Protein AF-A0A350C4Y6-F1 (afdb_monomer)

Mean predicted aligned error: 6.39 Å

Sequence (203 aa):
GIPTIWAKMELFTVNSMGMGVHSGLIPTILILAALSFGAFYLARRMGSHLLHILSFSAVLIMIAFSTIGVVVIRANADTPVNMNVPSDAMRLLPYLNREQYGERALVKGPHFDARPIKVNKSPRYGLVGDKYEVVDEKYEYEYASKDQITFPRIGHTESSRPTLHRRWKKYLTGNDKGKPTSGMYNMKYMFSYQFNWMYWRYF

Structure (mmCIF, N/CA/C/O backbone):
data_AF-A0A350C4Y6-F1
#
_entry.id   AF-A0A350C4Y6-F1
#
loop_
_atom_site.group_PDB
_atom_site.id
_atom_site.type_symbol
_atom_site.label_atom_id
_atom_site.label_alt_id
_atom_site.label_comp_id
_atom_site.label_asym_id
_atom_site.label_entity_id
_atom_site.label_seq_id
_atom_site.pdbx_PDB_ins_code
_atom_site.Cartn_x
_atom_site.Cartn_y
_atom_site.Cartn_z
_atom_site.occupancy
_atom_site.B_iso_or_equiv
_atom_site.auth_seq_id
_atom_site.auth_comp_id
_atom_site.auth_asym_id
_atom_site.auth_atom_id
_atom_site.pdbx_PDB_model_num
ATOM 1 N N . GLY A 1 1 ? -2.808 -2.889 9.775 1.00 85.50 1 GLY A N 1
ATOM 2 C CA . GLY A 1 1 ? -3.871 -1.869 9.915 1.00 85.50 1 GLY A CA 1
ATOM 3 C C . GLY A 1 1 ? -5.232 -2.536 9.987 1.00 85.50 1 GLY A C 1
ATOM 4 O O . GLY A 1 1 ? -5.281 -3.761 9.968 1.00 85.50 1 GLY A O 1
ATOM 5 N N . ILE A 1 2 ? -6.321 -1.761 10.029 1.00 90.88 2 ILE A N 1
ATOM 6 C CA . ILE A 1 2 ? -7.701 -2.289 10.076 1.00 90.88 2 ILE A CA 1
ATOM 7 C C . ILE A 1 2 ? -7.990 -3.279 8.925 1.00 90.88 2 ILE A C 1
ATOM 9 O O . ILE A 1 2 ? -8.423 -4.390 9.227 1.00 90.88 2 ILE A O 1
ATOM 13 N N . PRO A 1 3 ? -7.642 -2.992 7.648 1.00 91.56 3 PRO A N 1
ATOM 14 C CA . PRO A 1 3 ? -7.879 -3.943 6.554 1.00 91.56 3 PRO A CA 1
ATOM 15 C C . PRO A 1 3 ? -7.103 -5.261 6.700 1.00 91.56 3 PRO A C 1
ATOM 17 O O . PRO A 1 3 ? -7.556 -6.304 6.251 1.00 91.56 3 PRO A O 1
ATOM 20 N N . THR A 1 4 ? -5.948 -5.242 7.373 1.00 92.88 4 THR A N 1
ATOM 21 C CA . THR A 1 4 ? -5.159 -6.452 7.661 1.00 92.88 4 THR A CA 1
ATOM 22 C C . THR A 1 4 ? -5.808 -7.331 8.716 1.00 92.88 4 THR A C 1
ATOM 24 O O . THR A 1 4 ? -5.763 -8.552 8.599 1.00 92.88 4 THR A O 1
ATOM 27 N N . ILE A 1 5 ? -6.386 -6.722 9.754 1.00 94.44 5 ILE A N 1
ATOM 28 C CA . ILE A 1 5 ? -7.139 -7.464 10.769 1.00 94.44 5 ILE A CA 1
ATOM 29 C C . ILE A 1 5 ? -8.360 -8.086 10.100 1.00 94.44 5 ILE A C 1
ATOM 31 O O . ILE A 1 5 ? -8.570 -9.286 10.246 1.00 94.44 5 ILE A O 1
ATOM 35 N N . TRP A 1 6 ? -9.073 -7.302 9.286 1.00 94.81 6 TRP A N 1
ATOM 36 C CA . TRP A 1 6 ? -10.210 -7.802 8.531 1.00 94.81 6 TRP A CA 1
ATOM 37 C C . TRP A 1 6 ? -9.843 -8.977 7.629 1.00 94.81 6 TRP A C 1
ATOM 39 O O . TRP A 1 6 ? -10.447 -10.028 7.782 1.00 94.81 6 TRP A O 1
ATOM 49 N N . ALA A 1 7 ? -8.811 -8.874 6.789 1.00 94.25 7 ALA A N 1
ATOM 50 C CA . ALA A 1 7 ? -8.385 -9.987 5.938 1.00 94.25 7 ALA A CA 1
ATOM 51 C C . ALA A 1 7 ? -8.083 -11.265 6.747 1.00 94.25 7 ALA A C 1
ATOM 53 O O . ALA A 1 7 ? -8.533 -12.350 6.394 1.00 94.25 7 ALA A O 1
ATOM 54 N N . LYS A 1 8 ? -7.383 -11.157 7.883 1.00 95.31 8 LYS A N 1
ATOM 55 C CA . LYS A 1 8 ? -7.102 -12.326 8.734 1.00 95.31 8 LYS A CA 1
ATOM 56 C C . LYS A 1 8 ? -8.372 -12.943 9.325 1.00 95.31 8 LYS A C 1
ATOM 58 O O . LYS A 1 8 ? -8.497 -14.164 9.349 1.00 95.31 8 LYS A O 1
ATOM 63 N N . MET A 1 9 ? -9.291 -12.113 9.813 1.00 96.62 9 MET A N 1
ATOM 64 C CA . MET A 1 9 ? -10.560 -12.578 10.378 1.00 96.62 9 MET A CA 1
ATOM 65 C C . MET A 1 9 ? -11.491 -13.149 9.306 1.00 96.62 9 MET A C 1
ATOM 67 O O . MET A 1 9 ? -12.193 -14.124 9.555 1.00 96.62 9 MET A O 1
ATOM 71 N N . GLU A 1 10 ? -11.468 -12.577 8.108 1.00 96.12 10 GLU A N 1
ATOM 72 C CA . GLU A 1 10 ? -12.183 -13.062 6.933 1.00 96.12 10 GLU A CA 1
ATOM 73 C C . GLU A 1 10 ? -11.728 -14.479 6.579 1.00 96.12 10 GLU A C 1
ATOM 75 O O . GLU A 1 10 ? -12.546 -15.392 6.561 1.00 96.12 10 GLU A O 1
ATOM 80 N N . LEU A 1 11 ? -10.415 -14.697 6.434 1.00 95.06 11 LEU A N 1
ATOM 81 C CA . LEU A 1 11 ? -9.868 -16.025 6.146 1.00 95.06 11 LEU A CA 1
ATOM 82 C C . LEU A 1 11 ? -10.253 -17.046 7.222 1.00 95.06 11 LEU A C 1
ATOM 84 O O . LEU A 1 11 ? -10.637 -18.164 6.906 1.00 95.06 11 LEU A O 1
ATOM 88 N N . PHE A 1 12 ? -10.168 -16.659 8.495 1.00 95.94 12 PHE A N 1
ATOM 89 C CA . PHE A 1 12 ? -10.528 -17.531 9.609 1.00 95.94 12 PHE A CA 1
ATOM 90 C C . PHE A 1 12 ? -12.024 -17.885 9.616 1.00 95.94 12 PHE A C 1
ATOM 92 O O . PHE A 1 12 ? -12.387 -19.053 9.734 1.00 95.94 12 PHE A O 1
ATOM 99 N N . THR A 1 13 ? -12.905 -16.895 9.477 1.00 96.88 13 THR A N 1
ATOM 100 C CA . THR A 1 13 ? -14.360 -17.114 9.527 1.00 96.88 13 THR A CA 1
ATOM 101 C C . THR A 1 13 ? -14.869 -17.912 8.329 1.00 96.88 13 THR A C 1
ATOM 103 O O . THR A 1 13 ? -15.624 -18.865 8.511 1.00 96.88 13 THR A O 1
ATOM 106 N N . VAL A 1 14 ? -14.404 -17.590 7.124 1.00 96.00 14 VAL A N 1
ATOM 107 C CA . VAL A 1 14 ? -14.864 -18.247 5.898 1.00 96.00 14 VAL A CA 1
ATOM 108 C C . VAL A 1 14 ? -14.225 -19.625 5.736 1.00 96.00 14 VAL A C 1
ATOM 110 O O . VAL A 1 14 ? -14.930 -20.622 5.595 1.00 96.00 14 VAL A O 1
ATOM 113 N N . ASN A 1 15 ? -12.896 -19.734 5.825 1.00 95.19 15 ASN A N 1
ATOM 114 C CA . ASN A 1 15 ? -12.231 -21.006 5.539 1.00 95.19 15 ASN A CA 1
ATOM 115 C C . ASN A 1 15 ? -12.248 -21.974 6.725 1.00 95.19 15 ASN A C 1
ATOM 117 O O . ASN A 1 15 ? -12.404 -23.175 6.505 1.00 95.19 15 ASN A O 1
ATOM 121 N N . SER A 1 16 ? -12.072 -21.487 7.960 1.00 94.62 16 SER A N 1
ATOM 122 C CA . SER A 1 16 ? -11.997 -22.366 9.137 1.00 94.62 16 SER A CA 1
ATOM 123 C C . SER A 1 16 ? -13.363 -22.636 9.764 1.00 94.62 16 SER A C 1
ATOM 125 O O . SER A 1 16 ? -13.598 -23.752 10.215 1.00 94.62 16 SER A O 1
ATOM 127 N N . MET A 1 17 ? -14.260 -21.643 9.804 1.00 94.62 17 MET A N 1
ATOM 128 C CA . MET A 1 17 ? -15.601 -21.801 10.395 1.00 94.62 17 MET A CA 1
ATOM 129 C C . MET A 1 17 ? -16.708 -22.054 9.361 1.00 94.62 17 MET A C 1
ATOM 131 O O . MET A 1 17 ? -17.828 -22.368 9.754 1.00 94.62 17 MET A O 1
ATOM 135 N N . GLY A 1 18 ? -16.419 -21.948 8.058 1.00 92.69 18 GLY A N 1
ATOM 136 C CA . GLY A 1 18 ? -17.395 -22.202 6.993 1.00 92.69 18 GLY A CA 1
ATOM 137 C C . GLY A 1 18 ? -18.499 -21.147 6.892 1.00 92.69 18 GLY A C 1
ATOM 138 O O . GLY A 1 18 ? -19.580 -21.443 6.388 1.00 92.69 18 GLY A O 1
ATOM 139 N N . MET A 1 19 ? -18.264 -19.941 7.415 1.00 95.00 19 MET A N 1
ATOM 140 C CA . MET A 1 19 ? -19.217 -18.835 7.330 1.00 95.00 19 MET A CA 1
ATOM 141 C C . MET A 1 19 ? -19.228 -18.218 5.922 1.00 95.00 19 MET A C 1
ATOM 143 O O . MET A 1 19 ? -18.296 -18.402 5.144 1.00 95.00 19 MET A O 1
ATOM 147 N N . GLY A 1 20 ? -20.288 -17.474 5.597 1.00 93.94 20 GLY A N 1
ATOM 148 C CA . GLY A 1 20 ? -20.394 -16.772 4.316 1.00 93.94 20 GLY A CA 1
ATOM 149 C C . GLY A 1 20 ? -19.397 -15.618 4.175 1.00 93.94 20 GLY A C 1
ATOM 150 O O . GLY A 1 20 ? -18.919 -15.065 5.163 1.00 93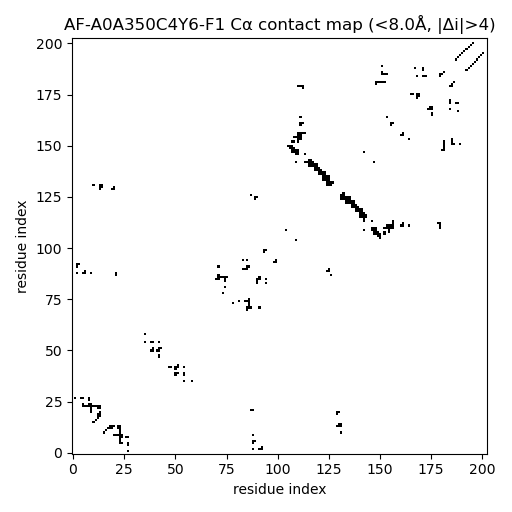.94 20 GLY A O 1
ATOM 151 N N . VAL A 1 21 ? -19.126 -15.221 2.932 1.00 92.56 21 VAL A N 1
ATOM 152 C CA . VAL A 1 21 ? -18.226 -14.106 2.603 1.00 92.56 21 VAL A CA 1
ATOM 153 C C . VAL A 1 21 ? -18.656 -12.817 3.319 1.00 92.56 21 VAL A C 1
ATOM 155 O O . VAL A 1 21 ? -19.841 -12.540 3.490 1.00 92.56 21 VAL A O 1
ATOM 158 N N . HIS A 1 22 ? -17.674 -12.027 3.741 1.00 92.56 22 HIS A N 1
ATOM 159 C CA . HIS A 1 22 ? -17.759 -10.832 4.584 1.00 92.56 22 HIS A CA 1
ATOM 160 C C . HIS A 1 22 ? -18.034 -11.075 6.072 1.00 92.56 22 HIS A C 1
ATOM 162 O O . HIS A 1 22 ? -18.053 -10.111 6.849 1.00 92.56 22 HIS A O 1
ATOM 168 N N . SER A 1 23 ? -18.167 -12.328 6.523 1.00 95.06 23 SER A N 1
ATOM 169 C CA . SER A 1 23 ? -18.347 -12.637 7.948 1.00 95.06 23 SER A CA 1
ATOM 170 C C . SER A 1 23 ? -17.200 -12.140 8.827 1.00 95.06 23 SER A C 1
ATOM 172 O O . SER A 1 23 ? -17.415 -11.868 10.009 1.00 95.06 23 SER A O 1
ATOM 174 N N . GLY A 1 24 ? -15.998 -11.955 8.268 1.00 94.56 24 GLY A N 1
ATOM 175 C CA . GLY A 1 24 ? -14.826 -11.443 8.976 1.00 94.56 24 GLY A CA 1
ATOM 176 C C . GLY A 1 24 ? -14.968 -10.006 9.478 1.00 94.56 24 GLY A C 1
ATOM 177 O O . GLY A 1 24 ? -14.211 -9.592 10.363 1.00 94.56 24 GLY A O 1
ATOM 178 N N . LEU A 1 25 ? -15.942 -9.240 8.972 1.00 93.56 25 LEU A N 1
ATOM 179 C CA . LEU A 1 25 ? -16.229 -7.886 9.455 1.00 93.56 25 LEU A CA 1
ATOM 180 C C . LEU A 1 25 ? -16.694 -7.884 10.913 1.00 93.56 25 LEU A C 1
ATOM 182 O O . LEU A 1 25 ? -16.248 -7.039 11.688 1.00 93.56 25 LEU A O 1
ATOM 186 N N . ILE A 1 26 ? -17.536 -8.844 11.304 1.00 95.19 26 ILE A N 1
ATOM 187 C CA . ILE A 1 26 ? -18.120 -8.922 12.651 1.00 95.19 26 ILE A CA 1
ATOM 188 C C . ILE A 1 26 ? -17.030 -9.029 13.733 1.00 95.19 26 ILE A C 1
ATOM 190 O O . ILE A 1 26 ? -16.940 -8.124 14.569 1.00 95.19 26 ILE A O 1
ATOM 194 N N . PRO A 1 27 ? -16.152 -10.055 13.735 1.00 96.44 27 PRO A N 1
ATOM 195 C CA . PRO A 1 27 ? -15.085 -10.149 14.728 1.00 96.44 27 PRO A CA 1
ATOM 196 C C . PRO A 1 27 ? -14.100 -8.980 14.633 1.00 96.44 27 PRO A C 1
ATOM 198 O O . PRO A 1 27 ? -13.588 -8.540 15.657 1.00 96.44 27 PRO A O 1
ATOM 201 N N . THR A 1 28 ? -13.868 -8.415 13.443 1.00 95.50 28 THR A N 1
ATOM 202 C CA . THR A 1 28 ? -13.009 -7.229 13.297 1.00 95.50 28 THR A CA 1
ATOM 203 C C . THR A 1 28 ? -13.581 -6.025 14.042 1.00 95.50 28 THR A C 1
ATOM 205 O O . THR A 1 28 ? -12.861 -5.383 14.804 1.00 95.50 28 THR A O 1
ATOM 208 N N . ILE A 1 29 ? -14.874 -5.734 13.873 1.00 95.00 29 ILE A N 1
ATOM 209 C CA . ILE A 1 29 ? -15.558 -4.642 14.578 1.00 95.00 29 ILE A CA 1
ATOM 210 C C . ILE A 1 29 ? -15.552 -4.892 16.087 1.00 95.00 29 ILE A C 1
ATOM 212 O O . ILE A 1 29 ? -15.257 -3.972 16.846 1.00 95.00 29 ILE A O 1
ATOM 216 N N . LEU A 1 30 ? -15.802 -6.128 16.531 1.00 96.69 30 LEU A N 1
ATOM 217 C CA . LEU A 1 30 ? -15.758 -6.484 17.952 1.00 96.69 30 LEU A CA 1
ATOM 218 C C . LEU A 1 30 ? -14.368 -6.267 18.561 1.00 96.69 30 LEU A C 1
ATOM 220 O O . LEU A 1 30 ? -14.261 -5.684 19.638 1.00 96.69 30 LEU A O 1
ATOM 224 N N . ILE A 1 31 ? -13.301 -6.666 17.861 1.00 96.38 31 ILE A N 1
ATOM 225 C CA . ILE A 1 31 ? -11.917 -6.424 18.294 1.00 96.38 31 ILE A CA 1
ATOM 226 C C . ILE A 1 31 ? -11.652 -4.920 18.406 1.00 96.38 31 ILE A C 1
ATOM 228 O O . ILE A 1 31 ? -11.122 -4.459 19.415 1.00 96.38 31 ILE A O 1
ATOM 232 N N . LEU A 1 32 ? -12.039 -4.135 17.399 1.00 95.69 32 LEU A N 1
ATOM 233 C CA . LEU A 1 32 ? -11.835 -2.686 17.408 1.00 95.69 32 LEU A CA 1
ATOM 234 C C . LEU A 1 32 ? -12.639 -1.988 18.513 1.00 95.69 32 LEU A C 1
ATOM 236 O O . LEU A 1 32 ? -12.116 -1.087 19.172 1.00 95.69 32 LEU A O 1
ATOM 240 N N . ALA A 1 33 ? -13.874 -2.423 18.757 1.00 95.94 33 ALA A N 1
ATOM 241 C CA . ALA A 1 33 ? -14.714 -1.919 19.836 1.00 95.94 33 ALA A CA 1
ATOM 242 C C . ALA A 1 33 ? -14.123 -2.266 21.210 1.00 95.94 33 ALA A C 1
ATOM 244 O O . ALA A 1 33 ? -14.023 -1.390 22.066 1.00 95.94 33 ALA A O 1
ATOM 245 N N . ALA A 1 34 ? -13.654 -3.503 21.402 1.00 96.88 34 ALA A N 1
ATOM 246 C CA . ALA A 1 34 ? -13.005 -3.941 22.635 1.00 96.88 34 ALA A CA 1
ATOM 247 C C . ALA A 1 34 ? -11.703 -3.172 22.907 1.00 96.88 34 ALA A C 1
ATOM 249 O O . ALA A 1 34 ? -11.476 -2.731 24.033 1.00 96.88 34 ALA A O 1
ATOM 250 N N . LEU A 1 35 ? -10.875 -2.948 21.880 1.00 95.94 35 LEU A N 1
ATOM 251 C CA . LEU A 1 35 ? -9.665 -2.128 21.989 1.00 95.94 35 LEU A CA 1
ATOM 252 C C . LEU A 1 35 ? -9.998 -0.672 22.332 1.00 95.94 35 LEU A C 1
ATOM 254 O O . LEU A 1 35 ? -9.356 -0.090 23.204 1.00 95.94 35 LEU A O 1
ATOM 258 N N . SER A 1 36 ? -11.017 -0.097 21.690 1.00 96.06 36 SER A N 1
ATOM 259 C CA . SER A 1 36 ? -11.453 1.279 21.959 1.00 96.06 36 SER A CA 1
ATOM 260 C C . SER A 1 36 ? -11.984 1.426 23.384 1.00 96.06 36 SER A C 1
ATOM 262 O O . SER A 1 36 ? -11.585 2.334 24.112 1.00 96.06 36 SER A O 1
ATOM 264 N N . PHE A 1 37 ? -12.838 0.495 23.813 1.00 97.19 37 PHE A N 1
ATOM 265 C CA . PHE A 1 37 ? -13.356 0.446 25.176 1.00 97.19 37 PHE A CA 1
ATOM 266 C C . PHE A 1 37 ? -12.228 0.273 26.198 1.00 97.19 37 PHE A C 1
ATOM 268 O O . PHE A 1 37 ? -12.163 1.024 27.167 1.00 97.19 37 PHE A O 1
ATOM 275 N N . GLY A 1 38 ? -11.307 -0.665 25.960 1.00 96.56 38 GLY A N 1
ATOM 276 C CA . GLY A 1 38 ? -10.152 -0.909 26.821 1.00 96.56 38 GLY A CA 1
ATOM 277 C C . GLY A 1 38 ? -9.246 0.316 26.956 1.00 96.56 38 GLY A C 1
ATOM 278 O O . GLY A 1 38 ? -8.814 0.633 28.064 1.00 96.56 38 GLY A O 1
ATOM 279 N N . ALA A 1 39 ? -9.020 1.047 25.861 1.00 95.75 39 ALA A N 1
ATOM 280 C CA . ALA A 1 39 ? -8.250 2.287 25.866 1.00 95.75 39 ALA A CA 1
ATOM 281 C C . ALA A 1 39 ? -8.910 3.367 26.742 1.00 95.75 39 ALA A C 1
ATOM 283 O O . ALA A 1 39 ? -8.258 3.923 27.626 1.00 95.75 39 ALA A O 1
ATOM 284 N N . PHE A 1 40 ? -10.218 3.604 26.581 1.00 96.62 40 PHE A N 1
ATOM 285 C CA . PHE A 1 40 ? -10.948 4.561 27.420 1.00 96.62 40 PHE A CA 1
ATOM 286 C C . PHE A 1 40 ? -11.057 4.121 28.880 1.00 96.62 40 PHE A C 1
ATOM 288 O O . PHE A 1 40 ? -10.935 4.948 29.784 1.00 96.62 40 PHE A O 1
ATOM 295 N N . TYR A 1 41 ? -11.260 2.827 29.127 1.00 96.75 41 TYR A N 1
ATOM 296 C CA . TYR A 1 41 ? -11.295 2.270 30.473 1.00 96.75 41 TYR A CA 1
ATOM 297 C C . TYR A 1 41 ? -9.960 2.486 31.194 1.00 96.75 41 TYR A C 1
ATOM 299 O O . TYR A 1 41 ? -9.943 2.968 32.328 1.00 96.75 41 TYR A O 1
ATOM 307 N N . LEU A 1 42 ? -8.838 2.202 30.526 1.00 96.00 42 LEU A N 1
ATOM 308 C CA . LEU A 1 42 ? -7.501 2.419 31.076 1.00 96.00 42 LEU A CA 1
ATOM 309 C C . LEU A 1 42 ? -7.214 3.909 31.296 1.00 96.00 42 LEU A C 1
ATOM 311 O O . LEU A 1 42 ? -6.741 4.282 32.370 1.00 96.00 42 LEU A O 1
ATOM 315 N N . ALA A 1 43 ? -7.551 4.760 30.322 1.00 95.56 43 ALA A N 1
ATOM 316 C CA . ALA A 1 43 ? -7.391 6.209 30.431 1.00 95.56 43 ALA A CA 1
ATOM 317 C C . ALA A 1 43 ? -8.135 6.770 31.652 1.00 95.56 43 ALA A C 1
ATOM 319 O O . ALA A 1 43 ? -7.559 7.539 32.426 1.00 95.56 43 ALA A O 1
ATOM 320 N N . ARG A 1 44 ? -9.374 6.309 31.874 1.00 94.50 44 ARG A N 1
ATOM 321 C CA . ARG A 1 44 ? -10.191 6.690 33.030 1.00 94.50 44 ARG A CA 1
ATOM 322 C C . ARG A 1 44 ? -9.619 6.157 34.339 1.00 94.50 44 ARG A C 1
ATOM 324 O O . ARG A 1 44 ? -9.539 6.906 35.306 1.00 94.50 44 ARG A O 1
ATOM 331 N N . ARG A 1 4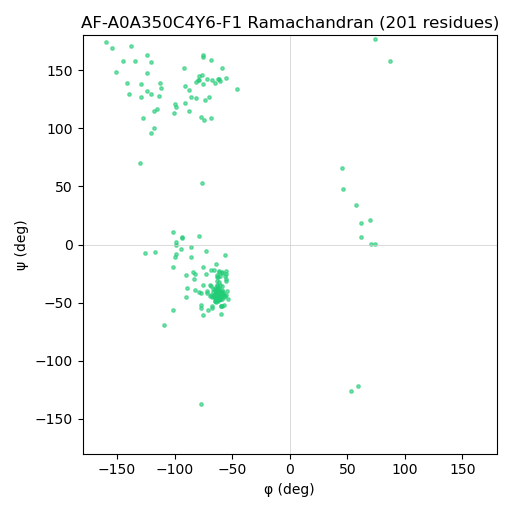5 ? -9.205 4.885 34.383 1.00 96.06 45 ARG A N 1
ATOM 332 C CA . ARG A 1 45 ? -8.652 4.256 35.595 1.00 96.06 45 ARG A CA 1
ATOM 333 C C . ARG A 1 45 ? -7.355 4.926 36.054 1.00 96.06 45 ARG A C 1
ATOM 335 O O . ARG A 1 45 ? -7.120 5.029 37.250 1.00 96.06 45 ARG A O 1
ATOM 342 N N . MET A 1 46 ? -6.526 5.370 35.112 1.00 94.38 46 MET A N 1
ATOM 343 C CA . MET A 1 46 ? -5.258 6.047 35.400 1.00 94.38 46 MET A CA 1
ATOM 344 C C . MET A 1 46 ? -5.406 7.559 35.621 1.00 94.38 46 MET A C 1
ATOM 346 O O . MET A 1 46 ? -4.433 8.202 36.002 1.00 94.38 46 MET A O 1
ATOM 350 N N . GLY A 1 47 ? -6.574 8.148 35.333 1.00 93.12 47 GLY A N 1
ATOM 351 C CA . GLY A 1 47 ? -6.793 9.597 35.423 1.00 93.12 47 GLY A CA 1
ATOM 352 C C . GLY A 1 47 ? -5.905 10.427 34.486 1.00 93.12 47 GLY A C 1
ATOM 353 O O . GLY A 1 47 ? -5.714 11.619 34.710 1.00 93.12 47 GLY A O 1
ATOM 354 N N . SER A 1 48 ? -5.327 9.816 33.446 1.00 94.56 48 SER A N 1
ATOM 355 C CA . SER A 1 48 ? -4.366 10.485 32.567 1.00 94.56 48 SER A CA 1
ATOM 356 C C . SER A 1 48 ? -5.077 11.220 31.436 1.00 94.56 48 SER A C 1
ATOM 358 O O . SER A 1 48 ? -5.666 10.607 30.541 1.00 94.56 48 SER A O 1
ATOM 360 N N . HIS A 1 49 ? -4.961 12.548 31.436 1.00 93.81 49 HIS A N 1
ATOM 361 C CA . HIS A 1 49 ? -5.486 13.394 30.364 1.00 93.81 49 HIS A CA 1
ATOM 362 C C . HIS A 1 49 ? -4.873 13.045 28.998 1.00 93.81 49 HIS A C 1
ATOM 364 O O . HIS A 1 49 ? -5.582 12.965 27.994 1.00 93.81 49 HIS A O 1
ATOM 370 N N . LEU A 1 50 ? -3.569 12.748 28.972 1.00 95.38 50 LEU A N 1
ATOM 371 C CA . LEU A 1 50 ? -2.866 12.353 27.753 1.00 95.38 50 LEU A CA 1
ATOM 372 C C . LEU A 1 50 ? -3.443 11.057 27.165 1.00 95.38 50 LEU A C 1
ATOM 374 O O . LEU A 1 50 ? -3.714 11.001 25.968 1.00 95.38 50 LEU A O 1
ATOM 378 N N . LEU A 1 51 ? -3.686 10.033 27.995 1.00 95.00 51 LEU A N 1
ATOM 379 C CA . LEU A 1 51 ? -4.285 8.776 27.526 1.00 95.00 51 LEU A CA 1
ATOM 380 C C . LEU A 1 51 ? -5.703 8.982 26.989 1.00 95.00 51 LEU A C 1
ATOM 382 O O . LEU A 1 51 ? -6.082 8.339 26.011 1.00 95.00 51 LEU A O 1
ATOM 386 N N . HIS A 1 52 ? -6.472 9.897 27.582 1.00 95.50 52 HIS A N 1
ATOM 387 C CA . HIS A 1 52 ? -7.791 10.264 27.074 1.00 95.50 52 HIS A CA 1
ATOM 388 C C . HIS A 1 52 ? -7.715 10.888 25.672 1.00 95.50 52 HIS A C 1
ATOM 390 O O . HIS A 1 52 ? -8.435 10.442 24.776 1.00 95.50 52 HIS A O 1
ATOM 396 N N . ILE A 1 53 ? -6.817 11.858 25.456 1.00 96.81 53 ILE A N 1
ATOM 397 C CA . ILE A 1 53 ? -6.613 12.492 24.141 1.00 96.81 53 ILE A CA 1
ATOM 398 C C . ILE A 1 53 ? -6.139 11.472 23.103 1.00 96.81 53 ILE A C 1
ATOM 400 O O . ILE A 1 53 ? -6.649 11.458 21.980 1.00 96.81 53 ILE A O 1
ATOM 404 N N . LEU A 1 54 ? -5.189 10.604 23.465 1.00 96.75 54 LEU A N 1
ATOM 405 C CA . LEU A 1 54 ? -4.671 9.569 22.567 1.00 96.75 54 LEU A CA 1
ATOM 406 C C . LEU A 1 54 ? -5.764 8.569 22.175 1.00 96.75 54 LEU A C 1
ATOM 408 O O . LEU A 1 54 ? -5.906 8.253 20.995 1.00 96.75 54 LEU A O 1
ATOM 412 N N . SER A 1 55 ? -6.571 8.122 23.142 1.00 96.12 55 SER A N 1
ATOM 413 C CA . SER A 1 55 ? -7.688 7.200 22.895 1.00 96.12 55 SER A CA 1
ATOM 414 C C . SER A 1 55 ? -8.727 7.825 21.965 1.00 96.12 55 SER A C 1
ATOM 416 O O . SER A 1 55 ? -9.143 7.203 20.989 1.00 96.12 55 SER A O 1
ATOM 418 N N . PHE A 1 56 ? -9.100 9.083 22.214 1.00 96.56 56 PHE A N 1
ATOM 419 C CA . PHE A 1 56 ? -10.068 9.796 21.383 1.00 96.56 56 PHE A CA 1
ATOM 420 C C . PHE A 1 56 ? -9.550 10.028 19.959 1.00 96.56 56 PHE A C 1
ATOM 422 O O . PHE A 1 56 ? -10.249 9.737 18.990 1.00 96.56 56 PHE A O 1
ATOM 429 N N . SER A 1 57 ? -8.297 10.469 19.824 1.00 97.19 57 SER A N 1
ATOM 430 C CA . SER A 1 57 ? -7.634 10.635 18.524 1.00 97.19 57 SER A CA 1
ATOM 431 C C . SER A 1 57 ? -7.597 9.323 17.736 1.00 97.19 57 SER A C 1
ATOM 433 O O . SER A 1 57 ? -7.893 9.311 16.543 1.00 97.19 57 SER A O 1
ATOM 435 N N . ALA A 1 58 ? -7.290 8.202 18.397 1.00 95.31 58 ALA A N 1
ATOM 436 C CA . ALA A 1 58 ? -7.263 6.887 17.761 1.00 95.31 58 ALA A CA 1
ATOM 437 C C . ALA A 1 58 ? -8.647 6.453 17.248 1.00 95.31 58 ALA A C 1
ATOM 439 O O . ALA A 1 58 ? -8.752 5.941 16.131 1.00 95.31 58 ALA A O 1
ATOM 440 N N . VAL A 1 59 ? -9.715 6.692 18.018 1.00 95.81 59 VAL A N 1
ATOM 441 C CA . VAL A 1 59 ? -11.091 6.407 17.577 1.00 95.81 59 VAL A CA 1
ATOM 442 C C . VAL A 1 59 ? -11.505 7.312 16.422 1.00 95.81 59 VAL A C 1
ATOM 444 O O . VAL A 1 59 ? -12.091 6.827 15.458 1.00 95.81 59 VAL A O 1
ATOM 447 N N . LEU A 1 60 ? -11.154 8.599 16.449 1.00 96.25 60 LEU A N 1
ATOM 448 C CA . LEU A 1 60 ? -11.448 9.506 15.338 1.00 96.25 60 LEU A CA 1
ATOM 449 C C . LEU A 1 60 ? -10.755 9.056 14.043 1.00 96.25 60 LEU A C 1
ATOM 451 O O . LEU A 1 60 ? -11.375 9.037 12.981 1.00 96.25 60 LEU A O 1
ATOM 455 N N . ILE A 1 61 ? -9.495 8.620 14.138 1.00 95.12 61 ILE A N 1
ATOM 456 C CA . ILE A 1 61 ? -8.763 8.019 13.017 1.00 95.12 61 ILE A CA 1
ATOM 457 C C . ILE A 1 61 ? -9.481 6.754 12.528 1.00 95.12 61 ILE A C 1
ATOM 459 O O . ILE A 1 61 ? -9.667 6.582 11.326 1.00 95.12 61 ILE A O 1
ATOM 463 N N . MET A 1 62 ? -9.932 5.882 13.432 1.00 93.69 62 MET A N 1
ATOM 464 C CA . MET A 1 62 ? -10.681 4.672 13.077 1.00 93.69 62 MET A CA 1
ATOM 465 C C . MET A 1 62 ? -11.980 4.990 12.324 1.00 93.69 62 MET A C 1
ATOM 467 O O . MET A 1 62 ? -12.259 4.367 11.299 1.00 93.69 62 MET A O 1
ATOM 471 N N . ILE A 1 63 ? -12.736 5.992 12.784 1.00 93.56 63 ILE A N 1
ATOM 472 C CA . ILE A 1 63 ? -13.940 6.485 12.104 1.00 93.56 63 ILE A CA 1
ATOM 473 C C . ILE A 1 63 ? -13.576 7.025 10.720 1.00 93.56 63 ILE A C 1
ATOM 475 O O . ILE A 1 63 ? -14.234 6.674 9.745 1.00 93.56 63 ILE A O 1
ATOM 479 N N . ALA A 1 64 ? -12.497 7.799 10.587 1.00 93.75 64 ALA A N 1
ATOM 480 C CA . ALA A 1 64 ? -12.038 8.269 9.283 1.00 93.75 64 ALA A CA 1
ATOM 481 C C . ALA A 1 64 ? -11.710 7.100 8.332 1.00 93.75 64 ALA A C 1
ATOM 483 O O . ALA A 1 64 ? -12.127 7.110 7.175 1.00 93.75 64 ALA A O 1
ATOM 484 N N . PHE A 1 65 ? -11.048 6.046 8.821 1.00 90.25 65 PHE A N 1
ATOM 485 C CA . PHE A 1 65 ? -10.756 4.840 8.035 1.00 90.25 65 PHE A CA 1
ATOM 486 C C . PHE A 1 65 ? -12.006 4.046 7.628 1.00 90.25 65 PHE A C 1
ATOM 488 O O . PHE A 1 65 ? -11.952 3.328 6.630 1.00 90.25 65 PHE A O 1
ATOM 495 N N . SER A 1 66 ? -13.138 4.188 8.328 1.00 90.81 66 SER A N 1
ATOM 496 C CA . SER A 1 66 ? -14.399 3.534 7.937 1.00 90.81 66 SER A CA 1
ATOM 497 C C . SER A 1 66 ? -14.898 3.978 6.556 1.00 90.81 66 SER A C 1
ATOM 499 O O . SER A 1 66 ? -15.559 3.204 5.865 1.00 90.81 66 SER A O 1
ATOM 501 N N . THR A 1 67 ? -14.496 5.170 6.095 1.00 92.44 67 THR A N 1
ATOM 502 C CA . THR A 1 67 ? -14.822 5.679 4.751 1.00 92.44 67 THR A CA 1
ATOM 503 C C . THR A 1 67 ? -14.264 4.800 3.628 1.00 92.44 67 THR A C 1
ATOM 505 O O . THR A 1 67 ? -14.837 4.762 2.541 1.00 92.44 67 THR A O 1
ATOM 508 N N . ILE A 1 68 ? -13.216 4.008 3.893 1.00 90.81 68 ILE A N 1
ATOM 509 C CA . ILE A 1 68 ? -12.710 2.996 2.954 1.00 90.81 68 ILE A CA 1
ATOM 510 C C . ILE A 1 68 ? -13.782 1.945 2.638 1.00 90.81 68 ILE A C 1
ATOM 512 O O . ILE A 1 68 ? -13.787 1.400 1.536 1.00 90.81 68 ILE A O 1
ATOM 516 N N . GLY A 1 69 ? -14.731 1.697 3.546 1.00 90.75 69 GLY A N 1
ATOM 517 C CA . GLY A 1 69 ? -15.857 0.793 3.307 1.00 90.75 69 GLY A CA 1
ATOM 518 C C . GLY A 1 69 ? -16.666 1.159 2.059 1.00 90.75 69 GLY A C 1
ATOM 519 O O . GLY A 1 69 ? -17.123 0.266 1.352 1.00 90.75 69 GLY A O 1
ATOM 520 N N . VAL A 1 70 ? -16.745 2.449 1.705 1.00 92.88 70 VAL A N 1
ATOM 521 C CA . VAL A 1 70 ? -17.401 2.911 0.468 1.00 92.88 70 VAL A CA 1
ATOM 522 C C . VAL A 1 70 ? -16.755 2.295 -0.775 1.00 92.88 70 VAL A C 1
ATOM 524 O O . VAL A 1 70 ? -17.460 1.959 -1.722 1.00 92.88 70 VAL A O 1
ATOM 527 N N . VAL A 1 71 ? -15.433 2.090 -0.770 1.00 92.56 71 VAL A N 1
ATOM 528 C CA . VAL A 1 71 ? -14.712 1.446 -1.881 1.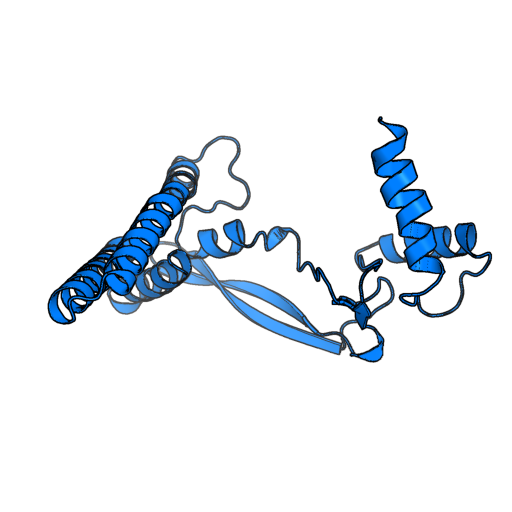00 92.56 71 VAL A CA 1
ATOM 529 C C . VAL A 1 71 ? -15.210 0.018 -2.083 1.00 92.56 71 VAL A C 1
ATOM 531 O O . VAL A 1 71 ? -15.502 -0.365 -3.213 1.00 92.56 71 VAL A O 1
ATOM 534 N N . VAL A 1 72 ? -15.354 -0.743 -0.996 1.00 92.81 72 VAL A N 1
ATOM 535 C CA . VAL A 1 72 ? -15.813 -2.137 -1.051 1.00 92.81 72 VAL A CA 1
ATOM 536 C C . VAL A 1 72 ? -17.283 -2.222 -1.446 1.00 92.81 72 VAL A C 1
ATOM 538 O O . VAL A 1 72 ? -17.637 -3.020 -2.308 1.00 92.81 72 VAL A O 1
ATOM 541 N N . ILE A 1 73 ? -18.141 -1.381 -0.863 1.00 93.31 73 ILE A N 1
ATOM 542 C CA . ILE A 1 73 ? -19.572 -1.332 -1.199 1.00 93.31 73 ILE A CA 1
ATOM 543 C C . ILE A 1 73 ? -19.746 -1.020 -2.690 1.00 93.31 73 ILE A C 1
ATOM 545 O O . ILE A 1 73 ? -20.476 -1.715 -3.392 1.00 93.31 73 ILE A O 1
ATOM 549 N N . ARG A 1 74 ? -19.019 -0.018 -3.200 1.00 95.25 74 ARG A N 1
ATOM 550 C CA . ARG A 1 74 ? -19.041 0.355 -4.620 1.00 95.25 74 ARG A CA 1
ATOM 551 C C . ARG A 1 74 ? -18.517 -0.766 -5.521 1.00 95.25 74 ARG A C 1
ATOM 553 O O . ARG A 1 74 ? -19.045 -0.953 -6.612 1.00 95.25 74 ARG A O 1
ATOM 560 N N . ALA A 1 75 ? -17.485 -1.487 -5.087 1.00 94.19 75 ALA A N 1
ATOM 561 C CA . ALA A 1 75 ? -16.939 -2.608 -5.843 1.00 94.19 75 ALA A CA 1
ATOM 562 C C . ALA A 1 75 ? -17.902 -3.803 -5.900 1.00 94.19 75 ALA A C 1
ATOM 564 O O . ALA A 1 75 ? -17.969 -4.436 -6.943 1.00 94.19 75 ALA A O 1
ATOM 565 N N . ASN A 1 76 ? -18.661 -4.076 -4.832 1.00 93.00 76 ASN A N 1
ATOM 566 C CA . ASN A 1 76 ? -19.697 -5.120 -4.813 1.00 93.00 76 ASN A CA 1
ATOM 567 C C . ASN A 1 76 ? -20.950 -4.750 -5.614 1.00 93.00 76 ASN A C 1
ATOM 569 O O . ASN A 1 76 ? -21.663 -5.630 -6.073 1.00 93.00 76 ASN A O 1
ATOM 573 N N . ALA A 1 77 ? -21.227 -3.458 -5.793 1.00 94.81 77 ALA A N 1
ATOM 574 C CA . ALA A 1 77 ? -22.315 -2.988 -6.648 1.00 94.81 77 ALA A CA 1
ATOM 575 C C . ALA A 1 77 ? -21.969 -3.025 -8.153 1.00 94.81 77 ALA A C 1
ATOM 577 O O . ALA A 1 77 ? -22.711 -2.455 -8.950 1.00 94.81 77 ALA A O 1
ATOM 578 N N . ASP A 1 78 ? -20.821 -3.607 -8.531 1.00 92.69 78 ASP A N 1
ATOM 579 C CA . ASP A 1 78 ? -20.360 -3.777 -9.915 1.00 92.69 78 ASP A CA 1
ATOM 580 C C . ASP A 1 78 ? -20.491 -2.519 -10.783 1.00 92.69 78 ASP A C 1
ATOM 582 O O . ASP A 1 78 ? -20.982 -2.526 -11.912 1.00 92.69 78 ASP A O 1
ATOM 586 N N . THR A 1 79 ? -20.028 -1.388 -10.243 1.00 92.38 79 THR A N 1
ATOM 587 C CA . THR A 1 79 ? -20.067 -0.122 -10.989 1.00 92.38 79 THR A CA 1
ATOM 588 C C . THR A 1 79 ? -19.295 -0.196 -12.320 1.00 92.38 79 THR A C 1
ATOM 590 O O . THR A 1 79 ? -18.276 -0.888 -12.383 1.00 92.38 79 THR A O 1
ATOM 593 N N . PRO A 1 80 ? -19.671 0.595 -13.354 1.00 91.88 80 PRO A N 1
ATOM 594 C CA . PRO A 1 80 ? -19.070 0.514 -14.696 1.00 91.88 80 PRO A CA 1
ATOM 595 C C . PRO A 1 80 ? -17.543 0.662 -14.744 1.00 91.88 80 PRO A C 1
ATOM 597 O O . PRO A 1 80 ? -16.893 0.172 -15.661 1.00 91.88 80 PRO A O 1
ATOM 600 N N . VAL A 1 81 ? -16.960 1.347 -13.753 1.00 90.19 81 VAL A N 1
ATOM 601 C CA . VAL A 1 81 ? -15.508 1.445 -13.566 1.00 90.19 81 VAL A CA 1
ATOM 602 C C . VAL A 1 81 ? -15.141 0.812 -12.224 1.00 90.19 81 VAL A C 1
ATOM 604 O O . VAL A 1 81 ? -15.265 1.460 -11.175 1.00 90.19 81 VAL A O 1
ATOM 607 N N . ASN A 1 82 ? -14.661 -0.435 -12.273 1.00 89.94 82 ASN A N 1
ATOM 608 C CA . ASN A 1 82 ? -14.282 -1.251 -11.114 1.00 89.94 82 ASN A CA 1
ATOM 609 C C . ASN A 1 82 ? -12.877 -1.870 -11.279 1.00 89.94 82 ASN A C 1
ATOM 611 O O . ASN A 1 82 ? -12.702 -3.067 -11.501 1.00 89.94 82 ASN A O 1
ATOM 615 N N . MET A 1 83 ? -11.842 -1.031 -11.218 1.00 85.50 83 MET A N 1
ATOM 616 C CA . MET A 1 83 ? -10.457 -1.459 -11.453 1.00 85.50 83 MET A CA 1
ATOM 617 C C . MET A 1 83 ? -9.925 -2.343 -10.315 1.00 85.50 83 MET A C 1
ATOM 619 O O . MET A 1 83 ? -9.894 -1.917 -9.162 1.00 85.50 83 MET A O 1
ATOM 623 N N . ASN A 1 84 ? -9.405 -3.528 -10.654 1.00 86.62 84 ASN A N 1
ATOM 624 C CA . ASN A 1 84 ? -8.895 -4.563 -9.730 1.00 86.62 84 ASN A CA 1
ATOM 625 C C . ASN A 1 84 ? -9.924 -5.143 -8.749 1.00 86.62 84 ASN A C 1
ATOM 627 O O . ASN A 1 84 ? -9.531 -5.913 -7.876 1.00 86.62 84 ASN A O 1
ATOM 631 N N . VAL A 1 85 ? -11.203 -4.777 -8.889 1.00 92.12 85 VAL A N 1
ATOM 632 C CA . VAL A 1 85 ? -12.347 -5.368 -8.180 1.00 92.12 85 VAL A CA 1
ATOM 633 C C . VAL A 1 85 ? -12.078 -5.561 -6.672 1.00 92.12 85 VAL A C 1
ATOM 635 O O . VAL A 1 85 ? -11.989 -6.696 -6.204 1.00 92.12 85 VAL A O 1
ATOM 638 N N . PRO A 1 86 ? -11.901 -4.487 -5.870 1.00 93.62 86 PRO A N 1
ATOM 639 C CA . PRO A 1 86 ? -11.675 -4.587 -4.423 1.00 93.62 86 PRO A CA 1
ATOM 640 C C . PRO A 1 86 ? -12.976 -4.905 -3.661 1.00 93.62 86 PRO A C 1
ATOM 642 O O . PRO A 1 86 ? -13.362 -4.188 -2.740 1.00 93.62 86 PRO A O 1
ATOM 645 N N . SER A 1 87 ? -13.673 -5.963 -4.076 1.00 92.12 87 SER A N 1
ATOM 646 C CA . SER A 1 87 ? -14.973 -6.398 -3.555 1.00 92.12 87 SER A CA 1
ATOM 647 C C . SER A 1 87 ? -14.877 -7.084 -2.194 1.00 92.12 87 SER A C 1
ATOM 649 O O . SER A 1 87 ? -15.864 -7.163 -1.478 1.00 92.12 87 SER A O 1
ATOM 651 N N . ASP A 1 88 ? -13.704 -7.572 -1.801 1.00 92.62 88 ASP A N 1
ATOM 652 C CA . ASP A 1 88 ? -13.536 -8.378 -0.595 1.00 92.62 88 ASP A CA 1
ATOM 653 C C . ASP A 1 88 ? -12.281 -8.008 0.208 1.00 92.62 88 ASP A C 1
ATOM 655 O O . ASP A 1 88 ? -11.429 -7.230 -0.236 1.00 92.62 88 ASP A O 1
ATOM 659 N N . ALA A 1 89 ? -12.165 -8.570 1.416 1.00 91.56 89 ALA A N 1
ATOM 660 C CA . ALA A 1 89 ? -11.089 -8.247 2.349 1.00 91.56 89 ALA A CA 1
ATOM 661 C C . ALA A 1 89 ? -9.688 -8.558 1.789 1.00 91.56 89 ALA A C 1
ATOM 663 O O . ALA A 1 89 ? -8.738 -7.821 2.070 1.00 91.56 89 ALA A O 1
ATOM 664 N N . MET A 1 90 ? -9.553 -9.622 0.985 1.00 92.31 90 MET A N 1
ATOM 665 C CA . MET A 1 90 ? -8.276 -10.036 0.394 1.00 92.31 90 MET A CA 1
ATOM 666 C C . MET A 1 90 ? -7.866 -9.129 -0.760 1.00 92.31 90 MET A C 1
ATOM 668 O O . MET A 1 90 ? -6.681 -8.829 -0.918 1.00 92.31 90 MET A O 1
ATOM 672 N N . ARG A 1 91 ? -8.832 -8.637 -1.543 1.00 92.06 91 ARG A N 1
ATOM 673 C CA . ARG A 1 91 ? -8.568 -7.711 -2.656 1.00 92.06 91 ARG A CA 1
ATOM 674 C C . ARG A 1 91 ? -8.420 -6.253 -2.228 1.00 92.06 91 AR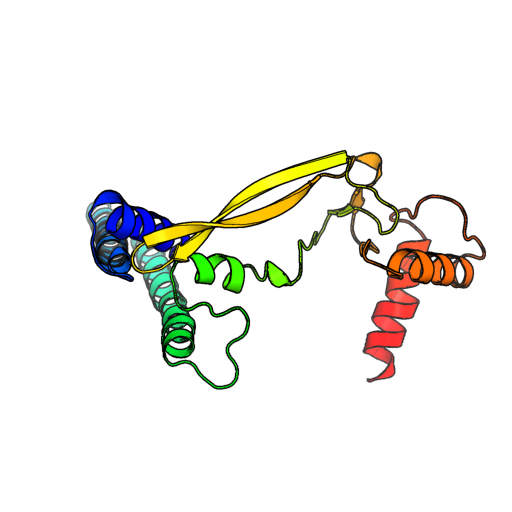G A C 1
ATOM 676 O O . ARG A 1 91 ? -7.715 -5.495 -2.899 1.00 92.06 91 ARG A O 1
ATOM 683 N N . LEU A 1 92 ? -9.009 -5.856 -1.100 1.00 92.19 92 LEU A N 1
ATOM 684 C CA . LEU A 1 92 ? -8.939 -4.477 -0.614 1.00 92.19 92 LEU A CA 1
ATOM 685 C C . LEU A 1 92 ? -7.506 -4.037 -0.279 1.00 92.19 92 LEU A C 1
ATOM 687 O O . LEU A 1 92 ? -7.094 -2.939 -0.654 1.00 92.19 92 LEU A O 1
ATOM 691 N N . LEU A 1 93 ? -6.735 -4.870 0.425 1.00 90.06 93 LEU A N 1
ATOM 692 C CA . LEU A 1 93 ? -5.378 -4.513 0.857 1.00 90.06 93 LEU A CA 1
ATOM 693 C C . LEU A 1 93 ? -4.447 -4.180 -0.324 1.00 90.06 93 LEU A C 1
ATOM 695 O O . LEU A 1 93 ? -3.891 -3.078 -0.339 1.00 90.06 93 LEU A O 1
ATOM 699 N N . PRO A 1 94 ? -4.310 -5.050 -1.341 1.00 90.12 94 PRO A N 1
ATOM 700 C CA . PRO A 1 94 ? -3.500 -4.739 -2.512 1.00 90.12 94 PRO A CA 1
ATOM 701 C C . PRO A 1 94 ? -3.982 -3.519 -3.300 1.00 90.12 94 PRO A C 1
ATOM 703 O O . PRO A 1 94 ? -3.169 -2.791 -3.876 1.00 90.12 94 PRO A O 1
ATOM 706 N N . TYR A 1 95 ? -5.298 -3.280 -3.324 1.00 91.25 95 TYR A N 1
ATOM 707 C CA . TYR A 1 95 ? -5.880 -2.101 -3.959 1.00 91.25 95 TYR A CA 1
ATOM 708 C C . TYR A 1 95 ? -5.431 -0.813 -3.258 1.00 91.25 95 TYR A C 1
ATOM 710 O O . TYR A 1 95 ? -4.912 0.095 -3.913 1.00 91.25 95 TYR A O 1
ATOM 718 N N . LEU A 1 96 ? -5.547 -0.759 -1.926 1.00 90.25 96 LEU A N 1
ATOM 719 C CA . LEU A 1 96 ? -5.109 0.385 -1.116 1.00 90.25 96 LEU A CA 1
ATOM 720 C C . LEU A 1 96 ? -3.596 0.605 -1.196 1.00 90.25 96 LEU A C 1
ATOM 722 O O . LEU A 1 96 ? -3.139 1.739 -1.328 1.00 90.25 96 LEU A O 1
ATOM 726 N N . ASN A 1 97 ? -2.825 -0.482 -1.177 1.00 88.44 97 ASN A N 1
ATOM 727 C CA . ASN A 1 97 ? -1.370 -0.449 -1.316 1.00 88.44 97 ASN A CA 1
ATOM 728 C C . ASN A 1 97 ? -0.908 -0.125 -2.740 1.00 88.44 97 ASN A C 1
ATOM 730 O O . ASN A 1 97 ? 0.290 0.050 -2.963 1.00 88.44 97 ASN A O 1
ATOM 734 N N . ARG A 1 98 ? -1.834 -0.020 -3.705 1.00 89.50 98 ARG A N 1
ATOM 735 C CA . ARG A 1 98 ? -1.530 0.306 -5.102 1.00 89.50 98 ARG A CA 1
ATOM 736 C C . ARG A 1 98 ? -0.548 -0.688 -5.732 1.00 89.50 98 ARG A C 1
ATOM 738 O O . ARG A 1 98 ? 0.226 -0.311 -6.609 1.00 89.50 98 ARG A O 1
ATOM 745 N N . GLU A 1 99 ? -0.622 -1.958 -5.339 1.00 87.44 99 GLU A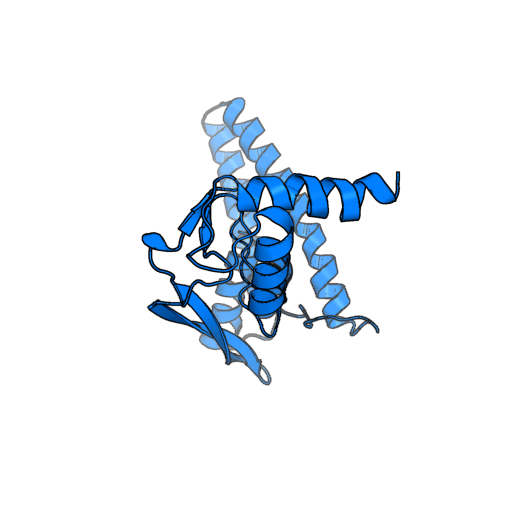 N 1
ATOM 746 C CA . GLU A 1 99 ? 0.346 -2.992 -5.742 1.00 87.44 99 GLU A CA 1
ATOM 747 C C . GLU A 1 99 ? 0.369 -3.228 -7.258 1.00 87.44 99 GLU A C 1
ATOM 749 O O . GLU A 1 99 ? 1.414 -3.534 -7.822 1.00 87.44 99 GLU A O 1
ATOM 754 N N . GLN A 1 100 ? -0.752 -2.977 -7.941 1.00 81.94 100 GLN A N 1
ATOM 755 C CA . GLN A 1 100 ? -0.859 -2.999 -9.408 1.00 81.94 100 GLN A CA 1
ATOM 756 C C . GLN A 1 100 ? 0.148 -2.078 -10.127 1.00 81.94 100 GLN A C 1
ATOM 758 O O . GLN A 1 100 ? 0.446 -2.278 -11.299 1.00 81.94 100 GLN A O 1
ATOM 763 N N . TYR A 1 101 ? 0.660 -1.046 -9.448 1.00 82.75 101 TYR A N 1
ATOM 764 C CA . TYR A 1 101 ? 1.620 -0.101 -10.019 1.00 82.75 101 TYR A CA 1
ATOM 765 C C . TYR A 1 101 ? 3.078 -0.491 -9.743 1.00 82.75 101 TYR A C 1
ATOM 767 O O . TYR A 1 101 ? 3.975 0.292 -10.068 1.00 82.75 101 TYR A O 1
ATOM 775 N N . GLY A 1 102 ? 3.308 -1.660 -9.139 1.00 79.81 102 GLY A N 1
ATOM 776 C CA . GLY A 1 102 ? 4.619 -2.124 -8.708 1.00 79.81 102 GLY A CA 1
ATOM 777 C C . GLY A 1 102 ? 5.140 -1.410 -7.459 1.00 79.81 102 GLY A C 1
ATOM 778 O O . GLY A 1 102 ? 4.526 -0.488 -6.915 1.00 79.81 102 GLY A O 1
ATOM 779 N N . GLU A 1 103 ? 6.308 -1.847 -6.996 1.00 77.44 103 GLU A N 1
ATOM 780 C CA . GLU A 1 103 ? 6.958 -1.267 -5.825 1.00 77.44 103 GLU A CA 1
ATOM 781 C C . GLU A 1 103 ? 7.598 0.088 -6.134 1.00 77.44 103 GLU A C 1
ATOM 783 O O . GLU A 1 103 ? 8.265 0.288 -7.152 1.00 77.44 103 GLU A O 1
ATOM 788 N N . ARG A 1 104 ? 7.437 1.040 -5.209 1.00 76.06 104 ARG A N 1
ATOM 789 C CA . ARG A 1 104 ? 7.998 2.389 -5.335 1.00 76.06 104 ARG A CA 1
ATOM 790 C C . ARG A 1 104 ? 8.947 2.694 -4.190 1.00 76.06 104 ARG A C 1
ATOM 792 O O . ARG A 1 104 ? 8.551 3.176 -3.135 1.00 76.06 104 ARG A O 1
ATOM 799 N N . ALA A 1 105 ? 10.230 2.484 -4.446 1.00 83.62 105 ALA A N 1
ATOM 800 C CA . ALA A 1 105 ? 11.292 2.959 -3.573 1.00 83.62 105 ALA A CA 1
ATOM 801 C C . ALA A 1 105 ? 11.389 4.498 -3.612 1.00 83.62 105 ALA A C 1
ATOM 803 O O . ALA A 1 105 ? 11.825 5.064 -4.623 1.00 83.62 105 ALA A O 1
ATOM 804 N N . LEU A 1 106 ? 10.985 5.153 -2.516 1.00 82.62 106 LEU A N 1
ATOM 805 C CA . LEU A 1 106 ? 10.947 6.616 -2.392 1.00 82.62 106 LEU A CA 1
ATOM 806 C C . LEU A 1 106 ? 12.346 7.219 -2.194 1.00 82.62 106 LEU A C 1
ATOM 808 O O . LEU A 1 106 ? 12.806 7.999 -3.021 1.00 82.62 106 LEU A O 1
ATOM 812 N N . VAL A 1 107 ? 13.037 6.836 -1.114 1.00 88.38 107 VAL A N 1
ATOM 813 C CA . VAL A 1 107 ? 14.322 7.448 -0.724 1.00 88.38 107 VAL A CA 1
ATOM 814 C C . VAL A 1 107 ? 15.515 6.731 -1.349 1.00 88.38 107 VAL A C 1
ATOM 816 O O . VAL A 1 107 ? 16.422 7.379 -1.864 1.00 88.38 107 VAL A O 1
ATOM 819 N N . LYS A 1 108 ? 15.531 5.396 -1.323 1.00 90.25 108 LYS A N 1
ATOM 820 C CA . LYS A 1 108 ? 16.632 4.572 -1.837 1.00 90.25 108 LYS A CA 1
ATOM 821 C C . LYS A 1 108 ? 16.066 3.358 -2.5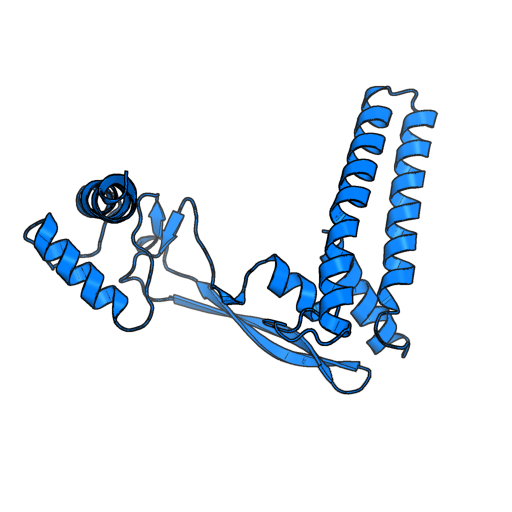58 1.00 90.25 108 LYS A C 1
ATOM 823 O O . LYS A 1 108 ? 15.199 2.690 -2.007 1.00 90.25 108 LYS A O 1
ATOM 828 N N . GLY A 1 109 ? 16.530 3.112 -3.782 1.00 90.62 109 GLY A N 1
ATOM 829 C CA . GLY A 1 109 ? 16.002 2.053 -4.644 1.00 90.62 109 GLY A CA 1
ATOM 830 C C . GLY A 1 109 ? 16.964 1.619 -5.753 1.00 90.62 109 GLY A C 1
ATOM 831 O O . GLY A 1 109 ? 17.995 2.262 -5.953 1.00 90.62 109 GLY A O 1
ATOM 832 N N . PRO A 1 110 ? 16.621 0.578 -6.528 1.00 90.81 110 PRO A N 1
ATOM 833 C CA . PRO A 1 110 ? 17.467 0.055 -7.603 1.00 90.81 110 PRO A CA 1
ATOM 834 C C . PRO A 1 110 ? 17.523 0.998 -8.810 1.00 90.81 110 PRO A C 1
ATOM 836 O O . PRO A 1 110 ? 16.521 1.605 -9.173 1.00 90.81 110 PRO A O 1
ATOM 839 N N . HIS A 1 111 ? 18.658 1.149 -9.478 1.00 89.56 111 HIS A N 1
ATOM 840 C CA . HIS A 1 111 ? 18.703 1.947 -10.708 1.00 89.56 111 HIS A CA 1
ATOM 841 C C . HIS A 1 111 ? 18.096 1.228 -11.926 1.00 89.56 111 HIS A C 1
ATOM 843 O O . HIS A 1 111 ? 17.980 0.010 -11.932 1.00 89.56 111 HIS A O 1
ATOM 849 N N . PHE A 1 112 ? 17.774 1.953 -13.001 1.00 88.31 112 PHE A N 1
ATOM 850 C CA . PHE A 1 112 ? 17.111 1.387 -14.192 1.00 88.31 112 PHE A CA 1
ATOM 851 C C . PHE A 1 112 ? 17.877 0.242 -14.888 1.00 88.31 112 PHE A C 1
ATOM 853 O O . PHE A 1 112 ? 17.278 -0.540 -15.614 1.00 88.31 112 PHE A O 1
ATOM 860 N N . ASP A 1 113 ? 19.201 0.163 -14.713 1.00 87.50 113 ASP A N 1
ATOM 861 C CA . ASP A 1 113 ? 20.046 -0.921 -15.252 1.00 87.50 113 ASP A CA 1
ATOM 862 C C . ASP A 1 113 ? 20.276 -2.080 -14.256 1.00 87.50 113 ASP A C 1
ATOM 864 O O . ASP A 1 113 ? 21.125 -2.942 -14.473 1.00 87.50 113 ASP A O 1
ATOM 868 N N . ALA A 1 114 ? 19.600 -2.057 -13.103 1.00 89.19 114 ALA A N 1
ATOM 869 C CA . ALA A 1 114 ? 19.785 -3.044 -12.048 1.00 89.19 114 ALA A CA 1
ATOM 870 C C . ALA A 1 114 ? 19.043 -4.330 -12.409 1.00 89.19 114 ALA A C 1
ATOM 872 O O . ALA A 1 114 ? 17.956 -4.292 -12.986 1.00 89.19 114 ALA A O 1
ATOM 873 N N . ARG A 1 115 ? 19.617 -5.474 -12.034 1.00 88.56 115 ARG A N 1
ATOM 874 C CA . ARG A 1 115 ? 18.975 -6.781 -12.196 1.00 88.56 115 ARG A CA 1
ATOM 875 C C . ARG A 1 115 ? 18.658 -7.365 -10.823 1.00 88.56 115 ARG A C 1
ATOM 877 O O . ARG A 1 115 ? 19.494 -7.232 -9.924 1.00 88.56 115 ARG A O 1
ATOM 884 N N . PRO A 1 116 ? 17.483 -7.986 -10.647 1.00 90.00 116 PRO A N 1
ATOM 885 C CA . PRO A 1 116 ? 17.150 -8.628 -9.388 1.00 90.00 116 PRO A CA 1
ATOM 886 C C . PRO A 1 116 ? 18.100 -9.802 -9.129 1.00 90.00 116 PRO A C 1
ATOM 888 O O . PRO A 1 116 ? 18.438 -10.551 -10.044 1.00 90.00 116 PRO A O 1
ATOM 891 N N . ILE A 1 117 ? 18.537 -9.943 -7.879 1.00 93.38 117 ILE A N 1
ATOM 892 C CA . ILE A 1 117 ? 19.349 -11.072 -7.403 1.00 93.38 117 ILE A CA 1
ATOM 893 C C . ILE A 1 117 ? 18.480 -12.212 -6.876 1.00 93.38 117 ILE A C 1
ATOM 895 O O . ILE A 1 117 ? 18.904 -13.364 -6.886 1.00 93.38 117 ILE A O 1
ATOM 899 N N . LYS A 1 118 ? 17.268 -11.892 -6.415 1.00 92.62 118 LYS A N 1
ATOM 900 C CA . LYS A 1 118 ? 16.326 -12.849 -5.845 1.00 92.62 118 LYS A CA 1
ATOM 901 C C . LYS A 1 118 ? 14.899 -12.369 -6.087 1.00 92.62 118 LYS A C 1
ATOM 903 O O . LYS A 1 118 ? 14.643 -11.167 -6.147 1.00 92.62 118 LYS A O 1
ATOM 908 N N . VAL A 1 119 ? 13.986 -13.321 -6.234 1.00 91.56 119 VAL A N 1
ATOM 909 C CA . VAL A 1 119 ? 12.546 -13.070 -6.324 1.00 91.56 119 VAL A CA 1
ATOM 910 C C . VAL A 1 119 ? 11.890 -13.769 -5.144 1.00 91.56 119 VAL A C 1
ATOM 912 O O . VAL A 1 119 ? 11.946 -14.994 -5.042 1.00 91.56 119 VAL A O 1
ATOM 915 N N . ASN A 1 120 ? 11.303 -12.994 -4.241 1.00 91.88 120 ASN A N 1
ATOM 916 C CA . ASN A 1 120 ? 10.491 -13.519 -3.155 1.00 91.88 120 ASN A CA 1
ATOM 917 C C . ASN A 1 120 ? 9.057 -13.672 -3.661 1.00 91.88 120 ASN A C 1
ATOM 919 O O . ASN A 1 120 ? 8.514 -12.771 -4.299 1.00 91.88 120 ASN A O 1
ATOM 923 N N . LYS A 1 121 ? 8.460 -14.830 -3.388 1.00 93.12 121 LYS A N 1
ATOM 924 C CA . LYS A 1 121 ? 7.082 -15.139 -3.759 1.00 93.12 121 LYS A CA 1
ATOM 925 C C . LYS A 1 121 ? 6.243 -15.232 -2.500 1.00 93.12 121 LYS A C 1
ATOM 927 O O . LYS A 1 121 ? 6.659 -15.872 -1.535 1.00 93.12 121 LYS A O 1
ATOM 932 N N . SER A 1 122 ? 5.069 -14.619 -2.510 1.00 91.06 122 SER A N 1
ATOM 933 C CA . SER A 1 122 ? 4.089 -14.772 -1.436 1.00 91.06 122 SER A CA 1
ATOM 934 C C . SER A 1 122 ? 2.722 -15.128 -2.017 1.00 91.06 122 SER A C 1
ATOM 936 O O . SER A 1 122 ? 2.344 -14.575 -3.051 1.00 91.06 122 SER A O 1
ATOM 938 N N . PRO A 1 123 ? 1.987 -16.069 -1.399 1.00 91.81 123 PRO A N 1
ATOM 939 C CA . PRO A 1 123 ? 0.696 -16.496 -1.913 1.00 91.81 123 PRO A CA 1
ATOM 940 C C . PRO A 1 123 ? -0.322 -15.365 -1.792 1.00 91.81 123 PRO A C 1
ATOM 942 O O . PRO A 1 123 ? -0.366 -14.651 -0.784 1.00 91.81 123 PRO A O 1
ATOM 945 N N . ARG A 1 124 ? -1.174 -15.235 -2.804 1.00 89.88 124 ARG A N 1
ATOM 946 C CA . ARG A 1 124 ? -2.255 -14.261 -2.841 1.00 89.88 124 ARG A CA 1
ATOM 947 C C . ARG A 1 124 ? -3.593 -14.974 -2.855 1.00 89.88 124 ARG A C 1
ATOM 949 O O . ARG A 1 124 ? -3.928 -15.701 -3.788 1.00 89.88 124 ARG A O 1
ATOM 956 N N . TYR A 1 125 ? -4.351 -14.738 -1.794 1.00 91.69 125 TYR A N 1
ATOM 957 C CA . TYR A 1 125 ? -5.678 -15.303 -1.635 1.00 91.69 125 TYR A CA 1
ATOM 958 C C . TYR A 1 125 ? -6.701 -14.509 -2.446 1.00 91.69 125 TYR A C 1
ATOM 960 O O . TYR A 1 125 ? -6.644 -13.279 -2.511 1.00 91.69 125 TYR A O 1
ATOM 968 N N . GLY A 1 126 ? -7.648 -15.216 -3.045 1.00 92.31 126 GLY A N 1
ATOM 969 C CA . GLY A 1 126 ? -8.799 -14.662 -3.739 1.00 92.31 126 GLY A CA 1
ATOM 970 C C . GLY A 1 126 ? -10.013 -15.556 -3.533 1.00 92.31 126 GLY A C 1
ATOM 971 O O . GLY A 1 126 ? -9.878 -16.726 -3.184 1.00 92.31 126 GLY A O 1
ATOM 972 N N . LEU A 1 127 ? -11.200 -14.982 -3.703 1.00 91.88 127 LEU A N 1
ATOM 973 C CA . LEU A 1 127 ? -12.451 -15.712 -3.550 1.00 91.88 127 LEU A CA 1
ATOM 974 C C . LEU A 1 127 ? -12.674 -16.654 -4.748 1.00 91.88 127 LEU A C 1
ATOM 976 O O . LEU A 1 127 ? -12.679 -16.198 -5.894 1.00 91.88 127 LEU A O 1
ATOM 980 N N . VAL A 1 128 ? -12.858 -17.946 -4.469 1.00 91.69 128 VAL A N 1
ATOM 981 C CA . VAL A 1 128 ? -13.190 -19.013 -5.423 1.00 91.69 128 VAL A CA 1
ATOM 982 C C . VAL A 1 128 ? -14.429 -19.736 -4.892 1.00 91.69 128 VAL A C 1
ATOM 984 O O . VAL A 1 128 ? -14.376 -20.425 -3.874 1.00 91.69 128 VAL A O 1
ATOM 987 N N . GLY A 1 129 ? -15.571 -19.536 -5.555 1.00 90.19 129 GLY A N 1
ATOM 988 C CA . GLY A 1 129 ? -16.865 -19.941 -4.998 1.00 90.19 129 GLY A CA 1
ATOM 989 C C . GLY A 1 129 ? -17.116 -19.231 -3.665 1.00 90.19 129 GLY A C 1
ATOM 990 O O . GLY A 1 129 ? -17.058 -18.005 -3.605 1.00 90.19 129 GLY A O 1
ATOM 991 N N . ASP A 1 130 ? -17.317 -20.007 -2.601 1.00 90.75 130 ASP A N 1
ATOM 992 C CA . ASP A 1 130 ? -17.610 -19.496 -1.255 1.00 90.75 130 ASP A CA 1
ATOM 993 C C . ASP A 1 130 ? -16.392 -19.499 -0.312 1.00 90.75 130 ASP A C 1
ATOM 995 O O . ASP A 1 130 ? -16.545 -19.321 0.896 1.00 90.75 130 ASP A O 1
ATOM 999 N N . LYS A 1 131 ? -15.175 -19.744 -0.821 1.00 93.44 131 LYS A N 1
ATOM 1000 C CA . LYS A 1 131 ? -13.954 -19.850 -0.000 1.00 93.44 131 LYS A CA 1
ATOM 1001 C C . LYS A 1 131 ? -12.787 -19.068 -0.584 1.00 93.44 131 LYS A C 1
ATOM 1003 O O . LYS A 1 131 ? -12.736 -18.787 -1.778 1.00 93.44 131 LYS A O 1
ATOM 1008 N N . TYR A 1 132 ? -11.821 -18.724 0.265 1.00 94.38 132 TYR A N 1
ATOM 1009 C CA . TYR A 1 132 ? -10.590 -18.076 -0.178 1.00 94.38 132 TYR A CA 1
ATOM 1010 C C . TYR A 1 132 ? -9.511 -19.103 -0.504 1.00 94.38 132 TYR A C 1
ATOM 1012 O O . TYR A 1 132 ? -9.068 -19.845 0.370 1.00 94.38 132 TYR A O 1
ATOM 1020 N N . GLU A 1 133 ? -9.023 -19.089 -1.735 1.00 93.94 133 GLU A N 1
ATOM 1021 C CA . GLU A 1 133 ? -7.950 -19.966 -2.204 1.00 93.94 133 GLU A CA 1
ATOM 1022 C C . GLU A 1 133 ? -6.791 -19.146 -2.766 1.00 93.94 133 GLU A C 1
ATOM 1024 O O . GLU A 1 133 ? -6.929 -17.951 -3.035 1.00 93.94 133 GLU A O 1
ATOM 1029 N N . VAL A 1 134 ? -5.620 -19.765 -2.915 1.00 93.81 134 VAL A N 1
ATOM 1030 C CA . VAL A 1 134 ? -4.471 -19.099 -3.534 1.00 93.81 134 VAL A CA 1
ATOM 1031 C C . VAL A 1 134 ? -4.720 -19.019 -5.036 1.00 93.81 134 VAL A C 1
ATOM 1033 O O . VAL A 1 134 ? -4.656 -20.027 -5.733 1.00 93.81 134 VAL A O 1
ATOM 1036 N N . VAL A 1 135 ? -5.015 -17.815 -5.521 1.00 92.00 135 VAL A N 1
ATOM 1037 C CA . VAL A 1 135 ? -5.330 -17.557 -6.936 1.00 92.00 135 VAL A CA 1
ATOM 1038 C C . VAL A 1 135 ? -4.152 -16.967 -7.705 1.00 92.00 135 VAL A C 1
ATOM 1040 O O . VAL A 1 135 ? -4.147 -16.995 -8.930 1.00 92.00 135 VAL A O 1
ATOM 1043 N N . ASP A 1 136 ? -3.179 -16.391 -6.997 1.00 89.44 136 ASP A N 1
ATOM 1044 C CA . ASP A 1 136 ? -2.052 -15.673 -7.592 1.00 89.44 136 ASP A CA 1
ATOM 1045 C C . ASP A 1 136 ? -0.836 -15.682 -6.643 1.00 89.44 136 ASP A C 1
ATOM 1047 O O . ASP A 1 136 ? -0.941 -16.042 -5.466 1.00 89.44 136 ASP A O 1
ATOM 1051 N N . GLU A 1 137 ? 0.326 -15.269 -7.139 1.00 90.81 137 GLU A N 1
ATOM 1052 C CA . GLU A 1 137 ? 1.543 -15.066 -6.356 1.00 90.81 137 GLU A CA 1
ATOM 1053 C C . GLU A 1 137 ? 1.995 -13.609 -6.474 1.00 90.81 137 GLU A C 1
ATOM 1055 O O . GLU A 1 137 ? 2.182 -13.069 -7.563 1.00 90.81 137 GLU A O 1
ATOM 1060 N N . LYS A 1 138 ? 2.251 -12.956 -5.341 1.00 88.19 138 LYS A N 1
ATOM 1061 C CA . LYS A 1 138 ? 2.934 -11.665 -5.339 1.00 8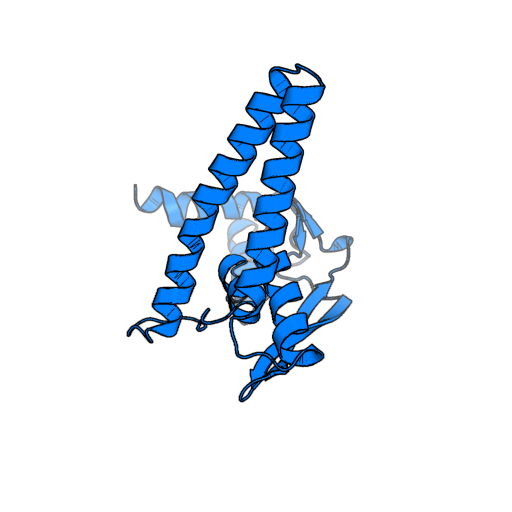8.19 138 LYS A CA 1
ATOM 1062 C C . LYS A 1 138 ? 4.440 -11.893 -5.463 1.00 88.19 138 LYS A C 1
ATOM 1064 O O . LYS A 1 138 ? 5.033 -12.597 -4.642 1.00 88.19 138 LYS A O 1
ATOM 1069 N N . TYR A 1 139 ? 5.044 -11.245 -6.457 1.00 88.50 139 TYR A N 1
ATOM 1070 C CA . TYR A 1 139 ? 6.484 -11.245 -6.708 1.00 88.50 139 TYR A CA 1
ATOM 1071 C C . TYR A 1 139 ? 7.129 -9.964 -6.174 1.00 88.50 139 TYR A C 1
ATOM 1073 O O . TYR A 1 139 ? 6.796 -8.867 -6.621 1.00 88.50 139 TYR A O 1
ATOM 1081 N N . GLU A 1 140 ? 8.082 -10.107 -5.260 1.00 88.12 140 GLU A N 1
ATOM 1082 C CA . GLU A 1 140 ? 8.914 -9.012 -4.756 1.00 88.12 140 GLU A CA 1
ATOM 1083 C C . GLU A 1 140 ? 10.363 -9.233 -5.199 1.00 88.12 140 GLU A C 1
ATOM 1085 O O . GLU A 1 140 ? 10.937 -10.311 -5.017 1.00 88.12 140 GLU A O 1
ATOM 1090 N N . TYR A 1 141 ? 10.960 -8.216 -5.816 1.00 88.88 141 TYR A N 1
ATOM 1091 C CA . TYR A 1 141 ? 12.288 -8.307 -6.417 1.00 88.88 141 TYR A CA 1
ATOM 1092 C C . TYR A 1 141 ? 13.343 -7.725 -5.481 1.00 88.88 141 TYR A C 1
ATOM 1094 O O . TYR A 1 141 ? 13.349 -6.530 -5.191 1.00 88.88 141 TYR A O 1
ATOM 1102 N N . GLU A 1 142 ? 14.291 -8.555 -5.062 1.00 89.62 142 GLU A N 1
ATOM 1103 C CA . GLU A 1 142 ? 15.437 -8.126 -4.271 1.00 89.62 142 GLU A CA 1
ATOM 1104 C C . GLU A 1 142 ? 16.604 -7.766 -5.194 1.00 89.62 142 GLU A C 1
ATOM 1106 O O . GLU A 1 142 ? 16.913 -8.486 -6.146 1.00 89.62 142 GLU A O 1
ATOM 1111 N N . TYR A 1 143 ? 17.281 -6.656 -4.909 1.00 90.25 143 TYR A N 1
ATOM 1112 C CA . TYR A 1 143 ? 18.376 -6.122 -5.722 1.00 90.25 143 TYR A CA 1
ATOM 1113 C C . TYR A 1 143 ? 19.638 -5.957 -4.878 1.00 90.25 143 TYR A C 1
ATOM 1115 O O . TYR A 1 143 ? 19.567 -5.608 -3.701 1.00 90.25 143 TYR A O 1
ATOM 1123 N N . ALA A 1 144 ? 20.808 -6.129 -5.495 1.00 90.94 144 ALA A N 1
ATOM 1124 C CA . ALA A 1 144 ? 22.082 -5.990 -4.799 1.00 90.94 144 ALA A CA 1
ATOM 1125 C C . ALA A 1 144 ? 22.290 -4.569 -4.242 1.00 90.94 144 ALA A C 1
ATOM 1127 O O . ALA A 1 144 ? 22.019 -3.579 -4.924 1.00 90.94 144 ALA A O 1
ATOM 1128 N N . SER A 1 145 ? 22.885 -4.455 -3.049 1.00 89.00 145 SER A N 1
ATOM 1129 C CA . SER A 1 145 ? 23.162 -3.165 -2.390 1.00 89.00 145 SER A CA 1
ATOM 1130 C C . SER A 1 145 ? 23.980 -2.193 -3.248 1.00 89.00 145 SER A C 1
ATOM 1132 O O . SER A 1 145 ? 23.798 -0.985 -3.143 1.00 89.00 145 SER A O 1
ATOM 1134 N N . LYS A 1 146 ? 24.847 -2.712 -4.129 1.00 88.38 146 LYS A N 1
ATOM 1135 C CA . LYS A 1 146 ? 25.654 -1.919 -5.076 1.00 88.38 146 LYS A CA 1
ATOM 1136 C C . LYS A 1 146 ? 24.838 -1.238 -6.181 1.00 88.38 146 LYS A C 1
ATOM 1138 O O . LYS A 1 146 ? 25.320 -0.286 -6.781 1.00 88.38 146 LYS A O 1
ATOM 1143 N N . ASP A 1 147 ? 23.638 -1.739 -6.461 1.00 88.81 147 ASP A N 1
ATOM 1144 C CA . ASP A 1 147 ? 22.745 -1.208 -7.495 1.00 88.81 147 ASP A CA 1
ATOM 1145 C C . ASP A 1 147 ? 21.659 -0.294 -6.888 1.00 88.81 147 ASP A C 1
ATOM 1147 O O . ASP A 1 147 ? 20.832 0.268 -7.610 1.00 88.81 147 ASP A O 1
ATOM 1151 N N . GLN A 1 148 ? 21.679 -0.119 -5.558 1.00 89.00 148 GLN A N 1
ATOM 1152 C CA . GLN A 1 148 ? 20.794 0.768 -4.809 1.00 89.00 148 GLN A CA 1
ATOM 1153 C C . GLN A 1 148 ? 21.348 2.195 -4.766 1.00 89.00 148 GLN A C 1
ATOM 1155 O O . GLN A 1 148 ? 22.466 2.444 -4.320 1.00 89.00 148 GLN A O 1
ATOM 1160 N N . ILE A 1 149 ? 20.520 3.147 -5.174 1.00 89.75 149 ILE A N 1
ATOM 1161 C CA . ILE A 1 149 ? 20.842 4.561 -5.353 1.00 89.75 149 ILE A CA 1
ATOM 1162 C C . ILE A 1 149 ? 19.873 5.387 -4.508 1.00 89.75 149 ILE A C 1
ATOM 1164 O O . ILE A 1 149 ? 18.658 5.174 -4.557 1.00 89.75 149 ILE A O 1
ATOM 1168 N N . THR A 1 150 ? 20.408 6.336 -3.741 1.00 90.00 150 THR A N 1
ATOM 1169 C CA . THR A 1 150 ? 19.605 7.324 -3.006 1.00 90.00 150 THR A CA 1
ATOM 1170 C C . THR A 1 150 ? 19.090 8.390 -3.971 1.00 90.00 150 THR A C 1
ATOM 1172 O O . THR A 1 150 ? 19.782 8.735 -4.932 1.00 90.00 150 THR A O 1
ATOM 1175 N N . PHE A 1 151 ? 17.884 8.896 -3.718 1.00 87.62 151 PHE A N 1
ATOM 1176 C CA . PHE A 1 151 ? 17.254 9.983 -4.462 1.00 87.62 151 PHE A CA 1
ATOM 1177 C C . PHE A 1 151 ? 18.235 11.157 -4.708 1.00 87.62 151 PHE A C 1
ATOM 1179 O O . PHE A 1 151 ? 18.916 11.561 -3.763 1.00 87.62 151 PHE A O 1
ATOM 1186 N N . PRO A 1 152 ? 18.315 11.717 -5.937 1.00 88.94 152 PRO A N 1
ATOM 1187 C CA . PRO A 1 152 ? 17.500 11.412 -7.117 1.00 88.94 152 PRO A CA 1
ATOM 1188 C C . PRO A 1 152 ? 17.935 10.137 -7.855 1.00 88.94 152 PRO A C 1
ATOM 1190 O O . PRO A 1 152 ? 19.120 9.839 -8.023 1.00 88.94 152 PRO A O 1
ATOM 1193 N N . ARG A 1 153 ? 16.945 9.376 -8.334 1.00 87.50 153 ARG A N 1
ATOM 1194 C CA . ARG A 1 153 ? 17.137 8.063 -8.963 1.00 87.50 153 ARG A CA 1
ATOM 1195 C C . ARG A 1 153 ? 16.204 7.870 -10.148 1.00 87.50 153 ARG A C 1
ATOM 1197 O O . ARG A 1 153 ? 15.008 8.127 -10.060 1.00 87.50 153 ARG A O 1
ATOM 1204 N N . ILE A 1 154 ? 16.749 7.289 -11.210 1.00 87.69 154 ILE A N 1
ATOM 1205 C CA . ILE A 1 154 ? 15.975 6.737 -12.320 1.00 87.69 154 ILE A CA 1
ATOM 1206 C C . ILE A 1 154 ? 15.893 5.224 -12.130 1.00 87.69 154 ILE A C 1
ATOM 1208 O O . ILE A 1 154 ? 16.916 4.538 -12.164 1.00 87.69 154 ILE A O 1
ATOM 1212 N N . GLY A 1 155 ? 14.685 4.728 -11.874 1.00 83.69 155 GLY A N 1
ATOM 1213 C CA . GLY A 1 155 ? 14.461 3.382 -11.350 1.00 83.69 155 GLY A CA 1
ATOM 1214 C C . GLY A 1 155 ? 13.685 2.415 -12.231 1.00 83.69 155 GLY A C 1
ATOM 1215 O O . GLY A 1 155 ? 13.554 1.261 -11.850 1.00 83.69 155 GLY A O 1
ATOM 1216 N N . HIS A 1 156 ? 13.137 2.872 -13.357 1.00 83.44 156 HIS A N 1
ATOM 1217 C CA . HIS A 1 156 ? 12.246 2.048 -14.168 1.00 83.44 156 HIS A CA 1
ATOM 1218 C C . HIS A 1 156 ? 13.041 1.031 -14.984 1.00 83.44 156 HIS A C 1
ATOM 1220 O O . HIS A 1 156 ? 13.750 1.397 -15.925 1.00 83.44 156 HIS A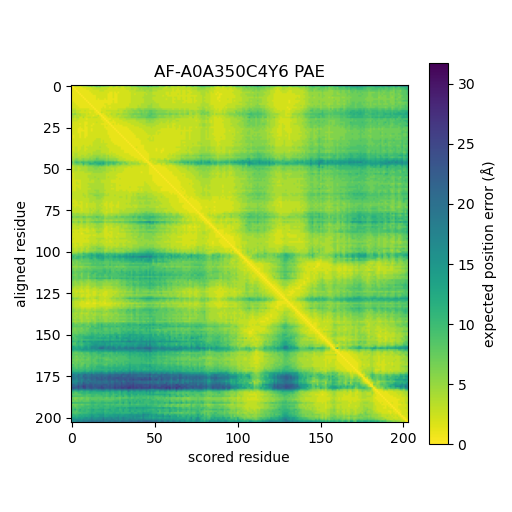 O 1
ATOM 1226 N N . THR A 1 157 ? 12.918 -0.237 -14.611 1.00 78.62 157 THR A N 1
ATOM 1227 C CA . THR A 1 157 ? 13.606 -1.365 -15.246 1.00 78.62 157 THR A CA 1
ATOM 1228 C C . THR A 1 157 ? 12.748 -2.041 -16.321 1.00 78.62 157 THR A C 1
ATOM 1230 O O . THR A 1 157 ? 13.229 -2.945 -17.000 1.00 78.62 157 THR A O 1
ATOM 1233 N N . GLU A 1 158 ? 11.492 -1.618 -16.517 1.00 77.44 158 GLU A N 1
ATOM 1234 C CA . GLU A 1 158 ? 10.554 -2.343 -17.378 1.00 77.44 158 GLU A CA 1
ATOM 1235 C C . GLU A 1 158 ? 10.736 -2.047 -18.878 1.00 77.44 158 GLU A C 1
ATOM 1237 O O . GLU A 1 158 ? 10.874 -0.895 -19.306 1.00 77.44 158 GLU A O 1
ATOM 1242 N N . SER A 1 159 ? 10.612 -3.099 -19.697 1.00 80.94 159 SER A N 1
ATOM 1243 C CA . SER A 1 159 ? 10.489 -3.019 -21.160 1.00 80.94 159 SER A CA 1
ATOM 1244 C C . SER A 1 159 ? 11.615 -2.192 -21.817 1.00 80.94 159 SER A C 1
ATOM 1246 O O . SER A 1 159 ? 12.797 -2.463 -21.616 1.00 80.94 159 SER A O 1
ATOM 1248 N N . SER A 1 160 ? 11.274 -1.187 -22.626 1.00 81.19 160 SER A N 1
ATOM 1249 C CA . SER A 1 160 ? 12.206 -0.330 -23.367 1.00 81.19 160 SER A CA 1
ATOM 1250 C C . SER A 1 160 ? 12.737 0.867 -22.563 1.00 81.19 160 SER A C 1
ATOM 1252 O O . SER A 1 160 ? 13.576 1.626 -23.069 1.00 81.19 160 SER A O 1
ATOM 1254 N N . ARG A 1 161 ? 12.294 1.050 -21.308 1.00 85.12 161 ARG A N 1
ATOM 1255 C CA . ARG A 1 161 ? 12.678 2.198 -20.468 1.00 85.12 161 ARG A CA 1
ATOM 1256 C C . ARG A 1 161 ? 14.180 2.267 -20.180 1.00 85.12 161 ARG A C 1
ATOM 1258 O O . ARG A 1 161 ? 14.726 3.366 -20.307 1.00 85.12 161 ARG A O 1
ATOM 1265 N N . PRO A 1 162 ? 14.900 1.159 -19.906 1.00 86.94 162 PRO A N 1
ATOM 1266 C CA . PRO A 1 162 ? 16.350 1.211 -19.728 1.00 86.94 162 PRO A CA 1
ATOM 1267 C C . PRO A 1 162 ? 17.080 1.785 -20.947 1.00 86.94 162 PRO A C 1
ATOM 1269 O O . PRO A 1 162 ? 17.983 2.613 -20.812 1.00 86.94 162 PRO A O 1
ATOM 1272 N N . THR A 1 163 ? 16.649 1.413 -22.154 1.00 86.31 163 THR A N 1
ATOM 1273 C CA . THR A 1 163 ? 17.211 1.932 -23.408 1.00 86.31 163 THR A CA 1
ATOM 1274 C C . THR A 1 163 ? 16.957 3.429 -23.552 1.00 86.31 163 THR A C 1
ATOM 1276 O O . THR A 1 163 ? 17.862 4.173 -23.929 1.00 86.31 163 THR A O 1
ATOM 1279 N N . LEU A 1 164 ? 15.752 3.898 -23.217 1.00 87.94 164 LEU A N 1
ATOM 1280 C CA . LEU A 1 164 ? 15.421 5.324 -23.228 1.00 87.94 164 LEU A CA 1
ATOM 1281 C C . LEU A 1 164 ? 16.279 6.111 -22.226 1.00 87.94 164 LEU A C 1
ATOM 1283 O O . LEU A 1 164 ? 16.819 7.164 -22.565 1.00 87.94 164 LEU A O 1
ATOM 1287 N N . HIS A 1 165 ? 16.465 5.585 -21.016 1.00 87.88 165 HIS A N 1
ATOM 1288 C CA . HIS A 1 165 ? 17.304 6.219 -20.002 1.00 87.88 165 HIS A CA 1
ATOM 1289 C C . HIS A 1 165 ? 18.778 6.274 -20.426 1.00 87.88 165 HIS A C 1
ATOM 1291 O O . HIS A 1 165 ? 19.416 7.314 -20.263 1.00 87.88 165 HIS A O 1
ATOM 1297 N N . ARG A 1 166 ? 19.305 5.240 -21.097 1.00 87.38 166 ARG A N 1
ATOM 1298 C CA . ARG A 1 166 ? 20.650 5.288 -21.707 1.00 87.38 166 ARG A CA 1
ATOM 1299 C C . ARG A 1 166 ? 20.778 6.390 -22.765 1.00 87.38 166 ARG A C 1
ATOM 1301 O O . ARG A 1 166 ? 21.788 7.093 -22.778 1.00 87.38 166 ARG A O 1
ATOM 1308 N N . ARG A 1 167 ? 19.755 6.609 -23.603 1.00 88.69 167 ARG A N 1
ATOM 1309 C CA . ARG A 1 167 ? 19.745 7.726 -24.573 1.00 88.69 167 ARG A CA 1
ATOM 1310 C C . ARG A 1 167 ? 19.770 9.085 -23.873 1.00 88.69 167 ARG A C 1
ATOM 1312 O O . ARG A 1 167 ? 20.570 9.941 -24.236 1.00 88.69 167 ARG A O 1
ATOM 1319 N N . TRP A 1 168 ? 18.961 9.260 -22.829 1.00 88.25 168 TRP A N 1
ATOM 1320 C CA . TRP A 1 168 ? 18.975 10.476 -22.010 1.00 88.25 168 TRP A CA 1
ATOM 1321 C C . TRP A 1 168 ? 20.318 10.707 -21.319 1.00 88.25 168 TRP A C 1
ATOM 1323 O O . TRP A 1 168 ? 20.787 11.840 -21.235 1.00 88.25 168 TRP A O 1
ATOM 1333 N N . LYS A 1 169 ? 20.967 9.638 -20.854 1.00 87.31 169 LYS A N 1
ATOM 1334 C CA . LYS A 1 169 ? 22.314 9.709 -20.286 1.00 87.31 169 LYS A CA 1
ATOM 1335 C C . LYS A 1 169 ? 23.325 10.222 -21.302 1.00 87.31 169 LYS A C 1
ATOM 1337 O O . LYS A 1 169 ? 24.056 11.166 -20.995 1.00 87.31 169 LYS A O 1
ATOM 1342 N N . LYS A 1 170 ? 23.296 9.679 -22.522 1.00 88.31 170 LYS A N 1
ATOM 1343 C CA . LYS A 1 170 ? 24.127 10.149 -23.635 1.00 88.31 170 LYS A CA 1
ATOM 1344 C C . LYS A 1 170 ? 23.893 11.631 -23.930 1.00 88.31 170 LYS A C 1
ATOM 1346 O O . LYS A 1 170 ? 24.857 12.373 -24.046 1.00 88.31 170 LYS A O 1
ATOM 1351 N N . TYR A 1 171 ? 22.636 12.067 -23.979 1.00 87.94 171 TYR A N 1
ATOM 1352 C CA . TYR A 1 171 ? 22.281 13.464 -24.245 1.00 87.94 171 TYR A CA 1
ATOM 1353 C C . TYR A 1 171 ? 22.775 14.431 -23.152 1.00 87.94 171 TYR A C 1
ATOM 1355 O O . TYR A 1 171 ? 23.366 15.458 -23.460 1.00 87.94 171 TYR A O 1
ATOM 1363 N N . LEU A 1 172 ? 22.590 14.096 -21.870 1.00 87.00 172 LEU A N 1
ATOM 1364 C CA . LEU A 1 172 ? 22.894 15.005 -20.751 1.00 87.00 172 LEU A CA 1
ATOM 1365 C C . LEU A 1 172 ? 24.363 15.001 -20.303 1.00 87.00 172 LEU A C 1
ATOM 1367 O O . LEU A 1 172 ? 24.820 15.937 -19.634 1.00 87.00 172 LEU A O 1
ATOM 1371 N N . THR A 1 173 ? 25.090 13.918 -20.583 1.00 84.81 173 THR A N 1
ATOM 1372 C CA . THR A 1 173 ? 26.462 13.722 -20.083 1.00 84.81 173 THR A CA 1
ATOM 1373 C C . THR A 1 173 ? 27.490 13.445 -21.171 1.00 84.81 173 THR A C 1
ATOM 1375 O O . THR A 1 173 ? 28.672 13.366 -20.858 1.00 84.81 173 THR A O 1
ATOM 1378 N N . GLY A 1 174 ? 27.071 13.264 -22.426 1.00 83.75 174 GLY A N 1
ATOM 1379 C CA . GLY A 1 174 ? 27.955 12.848 -23.516 1.00 83.75 174 GLY A CA 1
ATOM 1380 C C . GLY A 1 174 ? 28.436 11.394 -23.415 1.00 83.75 174 GLY A C 1
ATOM 1381 O O . GLY A 1 174 ? 29.169 10.942 -24.287 1.00 83.75 174 GLY A O 1
ATOM 1382 N N . ASN A 1 175 ? 28.026 10.643 -22.384 1.00 80.12 175 ASN A N 1
ATOM 1383 C CA . ASN A 1 175 ? 28.485 9.281 -22.120 1.00 80.12 175 ASN A CA 1
ATOM 1384 C C . ASN A 1 175 ? 27.302 8.325 -21.907 1.00 80.12 175 ASN A C 1
ATOM 1386 O O . ASN A 1 175 ? 26.434 8.554 -21.065 1.00 80.12 175 ASN A O 1
ATOM 1390 N N . ASP A 1 176 ? 27.277 7.222 -22.650 1.00 76.81 176 ASP A N 1
ATOM 1391 C CA . ASP A 1 176 ? 26.278 6.157 -22.538 1.00 76.81 176 ASP A CA 1
ATOM 1392 C C . ASP A 1 176 ? 26.758 4.943 -21.721 1.00 76.81 176 ASP A C 1
ATOM 1394 O O . ASP A 1 176 ? 25.945 4.098 -21.338 1.00 76.81 176 ASP A O 1
ATOM 1398 N N . LYS A 1 177 ? 28.052 4.867 -21.388 1.00 74.50 177 LYS A N 1
ATOM 1399 C CA . LYS A 1 177 ? 28.680 3.736 -20.693 1.00 74.50 177 LYS A CA 1
ATOM 1400 C C . LYS A 1 177 ? 28.686 3.902 -19.178 1.00 74.50 177 LYS A C 1
ATOM 1402 O O . LYS A 1 177 ? 28.724 5.009 -18.642 1.00 74.50 177 LYS A O 1
ATOM 1407 N N . GLY A 1 178 ? 28.672 2.772 -18.475 1.00 73.12 178 GLY A N 1
ATOM 1408 C CA . GLY A 1 178 ? 28.762 2.697 -17.015 1.00 73.12 178 GLY A CA 1
ATOM 1409 C C . GLY A 1 178 ? 27.416 2.806 -16.299 1.00 73.12 178 GLY A C 1
ATOM 1410 O O . GLY A 1 178 ? 26.439 3.341 -16.833 1.00 73.12 178 GLY A O 1
ATOM 1411 N N . LYS A 1 179 ? 27.378 2.298 -15.065 1.00 74.00 179 LYS A N 1
ATOM 1412 C CA . LYS A 1 179 ? 26.170 2.318 -14.238 1.00 74.00 179 LYS A CA 1
ATOM 1413 C C . LYS A 1 179 ? 25.743 3.758 -13.944 1.00 74.00 179 LYS A C 1
ATOM 1415 O O . LYS A 1 179 ? 26.607 4.622 -13.764 1.00 74.00 179 LYS A O 1
ATOM 1420 N N . PRO A 1 180 ? 24.435 4.052 -13.922 1.00 73.12 180 PRO A N 1
ATOM 1421 C CA . PRO A 1 180 ? 23.969 5.318 -13.380 1.00 73.12 180 PRO A CA 1
ATOM 1422 C C . PRO A 1 180 ? 24.391 5.408 -11.909 1.00 73.12 180 PRO A C 1
ATOM 1424 O O . PRO A 1 180 ? 24.356 4.419 -11.185 1.00 73.12 180 PRO A O 1
ATOM 1427 N N . THR A 1 181 ? 24.805 6.588 -11.470 1.00 70.25 181 THR A N 1
ATOM 1428 C CA . THR A 1 181 ? 25.126 6.878 -10.068 1.00 70.25 181 THR A CA 1
ATOM 1429 C C . THR A 1 181 ? 24.222 8.011 -9.585 1.00 70.25 181 THR A C 1
ATOM 1431 O O . THR A 1 181 ? 23.748 8.803 -10.402 1.00 70.25 181 THR A O 1
ATOM 1434 N N . SER A 1 182 ? 23.996 8.122 -8.267 1.00 64.50 182 SER A N 1
ATOM 1435 C CA . SER A 1 182 ? 23.252 9.243 -7.643 1.00 64.50 182 SER A CA 1
ATOM 1436 C C . SER A 1 182 ? 23.827 10.630 -7.970 1.00 64.50 182 SER A C 1
ATOM 1438 O O . SER A 1 182 ? 23.226 11.632 -7.606 1.00 64.50 182 SER A O 1
ATOM 1440 N N . GLY A 1 183 ? 25.001 10.706 -8.602 1.00 74.25 183 GLY A N 1
ATOM 1441 C CA . GLY A 1 183 ? 25.690 11.952 -8.907 1.00 74.25 183 GLY A CA 1
ATOM 1442 C C . GLY A 1 183 ? 25.108 12.715 -10.102 1.00 74.25 183 GLY A C 1
ATOM 1443 O O . GLY A 1 183 ? 23.898 12.850 -10.288 1.00 74.25 183 GLY A O 1
ATOM 1444 N N . MET A 1 184 ? 26.015 13.227 -10.936 1.00 76.75 184 MET A N 1
ATOM 1445 C CA . MET A 1 184 ? 25.747 14.244 -11.960 1.00 76.75 184 MET A CA 1
ATOM 1446 C C . MET A 1 184 ? 24.613 13.892 -12.939 1.00 76.75 184 MET A C 1
ATOM 1448 O O . MET A 1 184 ? 23.821 14.762 -13.291 1.00 76.75 184 MET A O 1
ATOM 1452 N N . TYR A 1 185 ? 24.505 12.637 -13.388 1.00 85.38 185 TYR A N 1
ATOM 1453 C CA . TYR A 1 185 ? 23.484 12.252 -14.370 1.00 85.38 185 TYR A CA 1
ATOM 1454 C C . TYR A 1 185 ? 22.060 12.320 -13.805 1.00 85.38 185 TYR A C 1
ATOM 1456 O O . TYR A 1 185 ? 21.210 12.979 -14.402 1.00 85.38 185 TYR A O 1
ATOM 1464 N N . ASN A 1 186 ? 21.795 11.666 -12.668 1.00 89.31 186 ASN A N 1
ATOM 1465 C CA . ASN A 1 186 ? 20.450 11.632 -12.089 1.00 89.31 186 ASN A CA 1
ATOM 1466 C C . ASN A 1 186 ? 19.981 13.039 -11.705 1.00 89.31 186 ASN A C 1
ATOM 1468 O O . ASN A 1 186 ? 18.821 13.378 -11.925 1.00 89.31 186 ASN A O 1
ATOM 1472 N N . MET A 1 187 ? 20.898 13.872 -11.203 1.00 89.94 187 MET A N 1
ATOM 1473 C CA . MET A 1 187 ? 20.611 15.266 -10.878 1.00 89.94 187 MET A CA 1
ATOM 1474 C C . MET A 1 187 ? 20.269 16.086 -12.129 1.00 89.94 187 MET A C 1
ATOM 1476 O O . MET A 1 187 ? 19.231 16.745 -12.177 1.00 89.94 187 MET A O 1
ATOM 1480 N N . LYS A 1 188 ? 21.090 15.988 -13.186 1.00 89.06 188 LYS A N 1
ATOM 1481 C CA . LYS A 1 188 ? 20.811 16.645 -14.473 1.00 89.06 188 LYS A CA 1
ATOM 1482 C C . LYS A 1 188 ? 19.481 16.193 -15.064 1.00 89.06 188 LYS A C 1
ATOM 1484 O O . LYS A 1 188 ? 18.740 17.026 -15.578 1.00 89.06 188 LYS A O 1
ATOM 1489 N N . TYR A 1 189 ? 19.167 14.901 -14.990 1.00 90.12 189 TYR A N 1
ATOM 1490 C CA . TYR A 1 189 ? 17.901 14.364 -15.483 1.00 90.12 189 TYR A CA 1
ATOM 1491 C C . TYR A 1 189 ? 16.706 14.907 -14.694 1.00 90.12 189 TYR A C 1
ATOM 1493 O O . TYR A 1 189 ? 15.715 15.315 -15.297 1.00 90.12 189 TYR A O 1
ATOM 1501 N N . MET A 1 190 ? 16.811 14.973 -13.365 1.00 91.62 190 MET A N 1
ATOM 1502 C CA . MET A 1 190 ? 15.761 15.535 -12.520 1.00 91.62 190 MET A CA 1
ATOM 1503 C C . MET A 1 190 ? 15.470 16.993 -12.882 1.00 91.62 190 MET A C 1
ATOM 1505 O O . MET A 1 190 ? 14.331 17.318 -13.194 1.00 91.62 190 MET A O 1
ATOM 1509 N N . PHE A 1 191 ? 16.482 17.860 -12.924 1.00 91.56 191 PHE A N 1
ATOM 1510 C CA . PHE A 1 191 ? 16.252 19.279 -13.211 1.00 91.56 191 PHE A CA 1
ATOM 1511 C C . PHE A 1 191 ? 15.876 19.551 -14.672 1.00 91.56 191 PHE A C 1
ATOM 1513 O O . PHE A 1 191 ? 14.966 20.332 -14.930 1.00 91.56 191 PHE A O 1
ATOM 1520 N N . SER A 1 192 ? 16.527 18.887 -15.632 1.00 89.69 192 SER A N 1
ATOM 1521 C CA . SER A 1 192 ? 16.316 19.175 -17.060 1.00 89.69 192 SER A CA 1
ATOM 1522 C C . SER A 1 192 ? 15.040 18.538 -17.604 1.00 89.69 192 SER A C 1
ATOM 1524 O O . SER A 1 192 ? 14.331 19.150 -18.396 1.00 89.69 192 SER A O 1
ATOM 1526 N N . TYR A 1 193 ? 14.745 17.297 -17.208 1.00 89.62 193 TYR A N 1
ATOM 1527 C CA . TYR A 1 193 ? 13.591 16.567 -17.723 1.00 89.62 193 TYR A CA 1
ATOM 1528 C C . TYR A 1 193 ? 12.424 16.584 -16.742 1.00 89.62 193 TYR A C 1
ATOM 1530 O O . TYR A 1 193 ? 11.336 17.018 -17.107 1.00 89.62 193 TYR A O 1
ATOM 1538 N N . GLN A 1 194 ? 12.625 16.132 -15.499 1.00 90.25 194 GLN A N 1
ATOM 1539 C CA . GLN A 1 194 ? 11.501 15.999 -14.569 1.00 90.25 194 GLN A CA 1
ATOM 1540 C C . GLN A 1 194 ? 10.936 17.371 -14.193 1.00 90.25 194 GLN A C 1
ATOM 1542 O O . GLN A 1 194 ? 9.758 17.599 -14.407 1.00 90.25 194 GLN A O 1
ATOM 1547 N N . PHE A 1 195 ? 11.748 18.302 -13.696 1.00 93.00 195 PHE A N 1
ATOM 1548 C CA . PHE A 1 195 ? 11.260 19.621 -13.288 1.00 93.00 195 PHE A CA 1
ATOM 1549 C C . PHE A 1 195 ? 11.012 20.541 -14.479 1.00 93.00 195 PHE A C 1
ATOM 1551 O O . PHE A 1 195 ? 9.891 21.012 -14.637 1.00 93.00 195 PHE A O 1
ATOM 1558 N N . ASN A 1 196 ? 11.999 20.749 -15.351 1.00 91.88 196 ASN A N 1
ATOM 1559 C CA . ASN A 1 196 ? 11.837 21.708 -16.439 1.00 91.88 196 ASN A CA 1
ATOM 1560 C C . ASN A 1 196 ? 10.848 21.229 -17.521 1.00 91.88 196 ASN A C 1
ATOM 1562 O O . ASN A 1 196 ? 9.854 21.895 -17.790 1.00 91.88 196 ASN A O 1
ATOM 1566 N N . TRP A 1 197 ? 11.062 20.054 -18.122 1.00 89.00 197 TRP A N 1
ATOM 1567 C CA . TRP A 1 197 ? 10.226 19.600 -19.243 1.00 89.00 197 TRP A CA 1
ATOM 1568 C C . TRP A 1 197 ? 8.845 19.064 -18.838 1.00 89.00 197 TRP A C 1
ATOM 1570 O O . TRP A 1 197 ? 7.872 19.340 -19.539 1.00 89.00 197 TRP A O 1
ATOM 1580 N N . MET A 1 198 ? 8.741 18.274 -17.760 1.00 89.69 198 MET A N 1
ATOM 1581 C CA . MET A 1 198 ? 7.452 17.683 -17.364 1.00 89.69 198 MET A CA 1
ATOM 1582 C C . MET A 1 198 ? 6.575 18.620 -16.529 1.00 89.69 198 MET A C 1
ATOM 1584 O O . MET A 1 198 ? 5.357 18.481 -16.610 1.00 89.69 198 MET A O 1
ATOM 1588 N N . TYR A 1 199 ? 7.157 19.532 -15.741 1.00 89.50 199 TYR A N 1
ATOM 1589 C CA . TYR A 1 199 ? 6.394 20.456 -14.894 1.00 89.50 199 TYR A CA 1
ATOM 1590 C C . TYR A 1 199 ? 6.457 21.900 -15.409 1.00 89.50 199 TYR A C 1
ATOM 1592 O O . TYR A 1 199 ? 5.449 22.384 -15.910 1.00 89.50 199 TYR A O 1
ATOM 1600 N N . TRP A 1 200 ? 7.607 22.582 -15.341 1.00 91.69 200 TRP A N 1
ATOM 1601 C CA . TRP A 1 200 ? 7.698 24.025 -15.630 1.00 91.69 200 TRP A CA 1
ATOM 1602 C C . TRP A 1 200 ? 7.339 24.415 -17.057 1.00 91.69 200 TRP A C 1
ATOM 1604 O O . TRP A 1 200 ? 6.859 25.510 -17.273 1.00 91.69 200 TRP A O 1
ATOM 1614 N N . ARG A 1 201 ? 7.485 23.534 -18.047 1.00 89.56 201 ARG A N 1
ATOM 1615 C CA . ARG A 1 201 ? 7.029 23.830 -19.413 1.00 89.56 201 ARG A CA 1
ATOM 1616 C C . ARG A 1 201 ? 5.539 24.211 -19.489 1.00 89.56 201 ARG A C 1
ATOM 1618 O O . ARG A 1 201 ? 5.140 24.880 -20.440 1.00 89.56 201 ARG A O 1
ATOM 1625 N N . TYR A 1 202 ? 4.726 23.738 -18.547 1.00 85.31 202 TYR A N 1
ATOM 1626 C CA . TYR A 1 202 ? 3.280 23.950 -18.533 1.00 85.31 202 TYR A CA 1
ATOM 1627 C C . TYR A 1 202 ? 2.823 25.086 -17.602 1.00 85.31 202 TYR A C 1
ATOM 1629 O O . TYR A 1 202 ? 1.614 25.292 -17.498 1.00 85.31 202 TYR A O 1
ATOM 1637 N N . PHE A 1 203 ? 3.743 25.801 -16.942 1.00 83.81 203 PHE A N 1
ATOM 1638 C CA . PHE A 1 203 ? 3.447 26.892 -16.005 1.00 83.81 203 PHE A CA 1
ATOM 1639 C C . PHE A 1 203 ? 4.326 28.110 -16.285 1.00 83.81 203 PHE A C 1
ATOM 1641 O O . PHE A 1 203 ? 3.777 29.230 -16.254 1.00 83.81 203 PHE A O 1
#

Solvent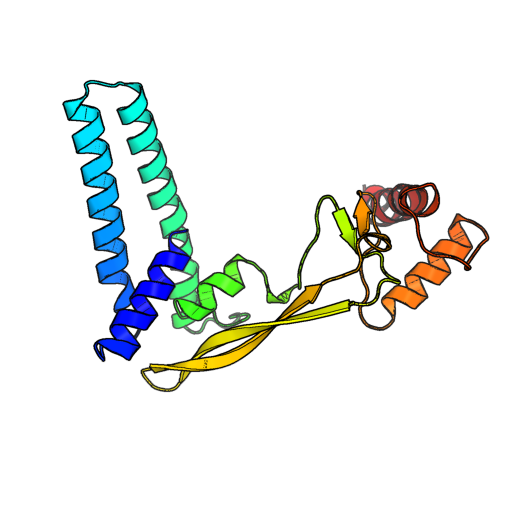-accessible surface area (backbone atoms only — not comparable to full-atom values): 11435 Å² total; per-residue (Å²): 104,73,61,55,50,26,28,55,36,29,51,45,34,23,65,73,67,66,38,60,83,73,53,8,51,57,64,38,51,51,52,53,49,50,51,52,50,50,39,50,51,50,18,60,74,68,70,36,66,66,45,43,53,53,40,51,52,52,49,53,51,52,57,60,57,53,61,56,52,56,55,28,55,47,31,65,65,65,43,98,82,53,84,83,51,30,49,44,53,60,39,34,52,49,58,75,67,42,50,92,76,54,90,79,63,77,60,57,32,51,34,25,88,49,66,68,77,45,75,48,76,43,84,29,58,37,79,54,90,74,34,72,40,77,73,48,70,49,78,45,75,40,61,53,76,90,41,47,30,46,63,49,69,59,51,58,56,60,86,66,43,37,61,53,52,39,52,51,36,27,72,77,66,76,45,66,75,75,82,89,53,53,50,75,63,29,49,50,44,41,53,58,43,52,44,38,60,71,44,54,70,81,110

pLDDT: mean 90.24, std 5.64, range [64.5, 97.19]

Nearest PDB structures (foldseek):
  7ard-assembly1_K  TM=6.345E-01  e=3.789E+00  Polytomella sp. Pringsheim 198.80
  1exe-assembly1_B  TM=2.318E-01  e=7.332E+00  Okubovirus SPO1

Secondary structure (DSSP, 8-state):
-HHHHHHHHHHIIIIIT-PPTTTTHHHHHHHHHHHHHHHHHHHHHHT-HHHHHHHHHHHHHHHHHHTTHHHHHHHHTT-S--TT---SHHHHHHHHTTGGG----SSEEE-TT--EEEEEEEEEEEEETTEEEEEEEEEEEEE-GGGEEESS-----STTHHHHHHHHHHHHHS---S---TTHHHHHHIIIIIIIIIIGGG-

Radius of gyration: 23.41 Å; Cα contacts (8 Å, |Δi|>4): 225; chains: 1; bounding box: 51×49×60 Å

Foldseek 3Di:
DLLVQLLVLQQCCCVVVVDFAPPSVVVSVVVVVVVLVVQVVVCVVVVPPVSVVVSVVVVVVVVVCCVLVVLLVCLCVVPPDRPQSCVHSLSSVCVVVVCVVPDDDDFKDFALPWDFPDWDWDFRWDDDPRHTDRPDIDIDGHTDPVRMAGPPGHHHNDDCVSVVLLVQQCVQPVDSDDRDYNPDSSVSCCVVPVPVPVPVVVD